Protein 4HCE (pdb70)

CATH classification: 2.40.50.860

InterPro domains:
  IPR011564 Telomeric single stranded DNA binding POT1/Cdc13 [PF02765] (510-659)
  IPR011564 Telomeric single stranded DNA binding POT1/Cdc13 [SM00976] (510-665)
  IPR012340 Nucleic acid-binding, OB-fold [G3DSA:2.40.50.140] (496-694)
  IPR012340 Nucleic acid-binding, OB-fold [SSF50249] (500-686)
  IPR028389 Protection of telomeres protein 1 [PTHR14513] (88-893)
  IPR031749 Cell division control protein 13, N-terminal [PF16853] (16-241)
  IPR040650 Cell division control protein 13, OB2 domain [PF18691] (359-471)
  IPR041028 Cdc13, OB4 dimerization domain [PF18233] (751-871)

Foldseek 3Di:
DALLVVLVDDAFDKDKDKAAQQAKPVLWDDFLVVPPQPWIKTWGAHDDPPDDDDDDDDSHGTHIATAQDSVSVCVVQNRVQPGNVSVCVVRVNPPRQMKMFMWGFHFDDDVVPVDGTDTGIYTPDIDSD/DVLLVVVVDDAFDKDKDKAAFQAKPVLWDAFLVVFPPDWIKTWADNACSPDDVDDDDDSPGTHIATQQHSVSVCVVQNRVQPTNVSVCVVRVNVHRQMKMFMWGWHQCADDPPGVHTDTGIYTPDIDSHD

Radius of gyration: 17.73 Å; Cα contacts (8 Å, |Δi|>4): 546; chains: 2; bounding box: 45×51×38 Å

B-factor: mean 45.69, std 18.12, range [21.61, 125.27]

GO terms:
  GO:0061770 translation elongation factor binding (F, IDA)
  GO:0000781 chromosome, telomeric region (C, IDA)
  GO:0043047 single-stranded telomeric DNA binding (F, IDA)
  GO:0010521 telomerase inhibitor activity (F, IDA)
  GO:0032210 regulation of telomere maintenance via telomerase (P, IDA)
  GO:0032210 regulation of telomere maintenance via telomerase (P, IGI)
  GO:0007004 telomere maintenance via telomerase (P, IGI)
  GO:0043047 single-stranded telomeric DNA binding (F, IMP)
  GO:0016233 telomere capping (P, IMP)
  GO:2001034 positive regulation of double-strand break repair via nonhomologous end joining (P, IMP)
  GO:0071166 ribonucleoprotein complex localization (P, IMP)
  GO:0007004 telomere maintenance via telomerase (P, IMP)
  GO:0000723 telomere maintenance (P, IMP)
  GO:1990879 CST complex (C, IPI)
  GO:0042802 identical protein binding (F, IPI)
  GO:0005515 protein binding (F, IPI)

Secondary structure (DSSP, 8-state):
--HHHHHTPPTT-EEEEEEEEEEEESS---SGGGGSSS-EEEEEEPPPSSS----B-BTTTBEEEEE--HHHHHHHH-GGG-SHHHHHHHHTTTS---EEEEEEEEEE--TTSS---EEEEEEEEEE--/-HHHHHTTPPTT-EEEEEEEEEEEESS---SGGGGTTS-EEEEEESSSSS-TT--B-BTTTBEEEEE-SHHHHHHHH-GGG-SHHHHHHHTTTTS---EEEEEEEEEE--SSS-S--EEEEEEEEEES--

Nearest PDB structures (foldseek):
  4hce-assembly1_A  TM=1.008E+00  e=5.926E-28  Saccharomyces cerevisiae S288C
  3k3b-assembly3_B  TM=1.984E-01  e=2.749E-01  Homo sapiens
  4zca-assembly3_A  TM=1.740E-01  e=2.286E-01  Homo sapiens
  6trl-assembly1_A  TM=1.806E-01  e=3.737E-01  Homo sapiens
  4zca-assembly3_B  TM=1.770E-01  e=8.309E-01  Homo sapiens

Sequence (259 aa):
ISYEQLSLASVGSVERLEGKIVGMNPPQFASINEFKYCTLKLYFTQLLPNVPDKVLVPGVNCIEIVIPTRERICELFGVLNCQSDKISDILLLEKPDRISVEVERILWDNDKTASPGMAVWSLKNISTDISYEQLSLASVGSVERLEGKIVGMNPPQFASINEFKYCTLKLYFTQLLPNVPDKVLVPGVNCIEIVIPTRERICELFGVLNCQSDKISDILLLEKPDRISVEVERILWDNDKTASPGMAVWSLKNISTDT

Structure (mmCIF, N/CA/C/O backbone):
data_4HCE
#
_entry.id   4HCE
#
_cell.length_a   40.884
_cell.length_b   78.770
_cell.length_c   100.694
_cell.angle_alpha   90.00
_cell.angle_beta   90.00
_cell.angle_gamma   90.00
#
_symmetry.space_group_name_H-M   'P 21 21 21'
#
loop_
_entity.id
_entity.type
_entity.pdbx_description
1 polymer 'Cell division control protein 13'
2 water water
#
loop_
_atom_site.group_PDB
_atom_site.id
_atom_site.type_symbol
_atom_site.label_atom_id
_atom_site.label_alt_id
_atom_site.label_comp_id
_atom_site.label_asym_id
_atom_site.label_entity_id
_atom_site.label_seq_id
_atom_site.pdbx_PDB_ins_code
_atom_site.Cartn_x
_atom_site.Cartn_y
_atom_site.Cartn_z
_atom_site.occupancy
_atom_site.B_iso_or_equiv
_atom_site.auth_seq_id
_atom_site.auth_comp_id
_atom_site.auth_asym_id
_atom_site.auth_atom_id
_atom_site.pdbx_PDB_model_num
ATOM 1 N N . ILE A 1 3 ? -13.419 -8.395 -5.412 1.00 66.51 346 ILE A N 1
ATOM 2 C CA . ILE A 1 3 ? -14.268 -7.481 -4.591 1.00 65.03 346 ILE A CA 1
ATOM 3 C C . ILE A 1 3 ? -13.473 -6.279 -4.042 1.00 62.39 346 ILE A C 1
ATOM 4 O O . ILE A 1 3 ? -12.714 -6.398 -3.074 1.00 64.83 346 ILE A O 1
ATOM 9 N N . SER A 1 4 ? -13.655 -5.124 -4.674 1.00 58.28 347 SER A N 1
ATOM 10 C CA . SER A 1 4 ? -13.057 -3.874 -4.206 1.00 55.68 347 SER A CA 1
ATOM 11 C C . SER A 1 4 ? -13.859 -3.282 -3.040 1.00 50.85 347 SER A C 1
ATOM 12 O O . SER A 1 4 ? -15.006 -3.680 -2.789 1.00 50.47 347 SER A O 1
ATOM 15 N N . TYR A 1 5 ? -13.256 -2.331 -2.338 1.00 47.19 348 TYR A N 1
ATOM 16 C CA . TYR A 1 5 ? -13.930 -1.646 -1.241 1.00 47.61 348 TYR A CA 1
ATOM 17 C C . TYR A 1 5 ? -15.102 -0.828 -1.748 1.00 47.76 348 TYR A C 1
ATOM 18 O O . TYR A 1 5 ? -16.135 -0.752 -1.094 1.00 49.57 348 TYR A O 1
ATOM 27 N N . GLU A 1 6 ? -14.947 -0.245 -2.928 1.00 50.22 349 GLU A N 1
ATOM 28 C CA . GLU A 1 6 ? -16.008 0.531 -3.549 1.00 54.30 349 GLU A CA 1
ATOM 29 C C . GLU A 1 6 ? -17.245 -0.323 -3.780 1.00 54.53 349 GLU A C 1
ATOM 30 O O . GLU A 1 6 ? -18.361 0.112 -3.489 1.00 55.66 349 GLU A O 1
ATOM 36 N N . GLN A 1 7 ? -17.048 -1.536 -4.292 1.00 53.42 350 GLN A N 1
ATOM 37 C CA . GLN A 1 7 ? -18.172 -2.453 -4.530 1.00 56.03 350 GLN A CA 1
ATOM 38 C C . GLN A 1 7 ? -18.811 -2.907 -3.228 1.00 53.18 350 GLN A C 1
ATOM 39 O O . GLN A 1 7 ? -20.018 -3.158 -3.188 1.00 51.33 350 GLN A O 1
ATOM 45 N N . LEU A 1 8 ? -17.995 -3.010 -2.177 1.00 50.13 351 LEU A N 1
ATOM 46 C CA . LEU A 1 8 ? -18.486 -3.348 -0.839 1.00 48.63 351 LEU A CA 1
ATOM 47 C C . LEU A 1 8 ? -19.325 -2.222 -0.230 1.00 48.13 351 LEU A C 1
ATOM 48 O O . LEU A 1 8 ? -20.281 -2.480 0.505 1.00 49.52 351 LEU A O 1
ATOM 53 N N . SER A 1 9 ? -18.984 -0.978 -0.551 1.00 46.49 352 SER A N 1
ATOM 54 C CA . SER A 1 9 ? -19.736 0.167 -0.032 1.00 46.55 352 SER A CA 1
ATOM 55 C C . SER A 1 9 ? -21.100 0.321 -0.706 1.00 46.93 352 SER A C 1
ATOM 56 O O . SER A 1 9 ? -21.984 1.013 -0.190 1.00 46.66 352 SER A O 1
ATOM 59 N N . LEU A 1 10 ? -21.267 -0.325 -1.858 1.00 46.32 353 LEU A N 1
ATOM 60 C CA 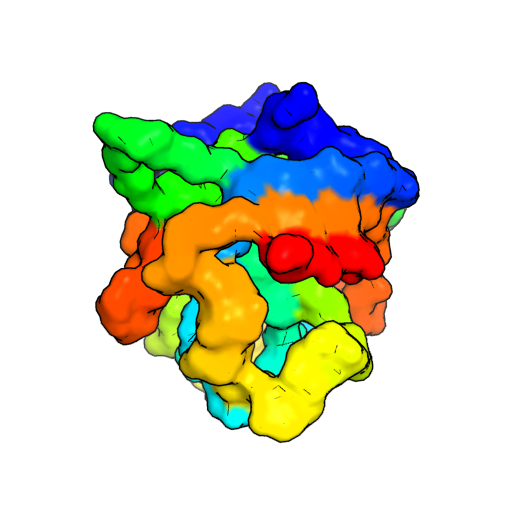. LEU A 1 10 ? -22.510 -0.223 -2.618 1.00 46.37 353 LEU A CA 1
ATOM 61 C C . LEU A 1 10 ? -23.428 -1.432 -2.458 1.00 47.01 353 LEU A C 1
ATOM 62 O O . LEU A 1 10 ? -24.544 -1.442 -2.990 1.00 49.36 353 LEU A O 1
ATOM 67 N N . ALA A 1 11 ? -22.962 -2.442 -1.728 1.00 45.74 354 ALA A N 1
ATOM 68 C CA . ALA A 1 11 ? -23.679 -3.709 -1.611 1.00 45.92 354 ALA A CA 1
ATOM 69 C C . ALA A 1 11 ? -25.109 -3.523 -1.100 1.00 46.67 354 ALA A C 1
ATOM 70 O O . ALA A 1 11 ? -25.353 -2.757 -0.169 1.00 46.13 354 ALA A O 1
ATOM 72 N N . SER A 1 12 ? -26.050 -4.225 -1.722 1.00 49.18 355 SER A N 1
ATOM 73 C CA . SER A 1 12 ? -27.437 -4.194 -1.277 1.00 50.81 355 SER A CA 1
ATOM 74 C C . SER A 1 12 ? -27.593 -4.879 0.074 1.00 48.08 355 SER A C 1
ATOM 75 O O . SER A 1 12 ? -26.893 -5.848 0.380 1.00 48.18 355 SER A O 1
ATOM 78 N N . VAL A 1 13 ? -28.498 -4.347 0.885 1.00 47.61 356 VAL A N 1
ATOM 79 C CA . VAL A 1 13 ? -28.850 -4.949 2.156 1.00 47.15 356 VAL A CA 1
ATOM 80 C C . VAL A 1 13 ? -29.240 -6.418 1.942 1.00 50.40 356 VAL A C 1
ATOM 81 O O . VAL A 1 13 ? -30.027 -6.749 1.048 1.00 52.85 356 VAL A O 1
ATOM 85 N N . GLY A 1 14 ? -28.678 -7.302 2.758 1.00 50.53 357 GLY A N 1
ATOM 86 C CA . GLY A 1 14 ? -28.976 -8.715 2.634 1.00 48.83 357 GLY A CA 1
ATOM 87 C C . GLY A 1 14 ? -27.800 -9.453 2.044 1.00 49.89 357 GLY A C 1
ATOM 88 O O . GLY A 1 14 ? -27.709 -10.664 2.218 1.00 50.14 357 GLY A O 1
ATOM 89 N N . SER A 1 15 ? -26.898 -8.727 1.362 1.00 49.44 358 SER A N 1
ATOM 90 C CA . SER A 1 15 ? -25.653 -9.316 0.841 1.00 48.89 358 SER A CA 1
ATOM 91 C C . SER A 1 15 ? -24.856 -9.934 1.966 1.00 47.73 358 SER A C 1
ATOM 92 O O . SER A 1 15 ? -24.838 -9.412 3.082 1.00 47.11 358 SER A O 1
ATOM 95 N N . VAL A 1 16 ? -24.217 -11.059 1.660 1.00 48.51 359 VAL A N 1
ATOM 96 C CA . VAL A 1 16 ? -23.315 -11.752 2.581 1.00 47.77 359 VAL A CA 1
ATOM 97 C C . VAL A 1 16 ? -21.984 -11.954 1.864 1.00 48.21 359 VAL A C 1
ATOM 98 O O . VAL A 1 16 ? -21.961 -12.264 0.673 1.00 48.75 359 VAL A O 1
ATOM 102 N N . GLU A 1 17 ? -20.878 -11.759 2.580 1.00 49.71 360 GLU A N 1
ATOM 103 C CA . GLU A 1 17 ? -19.548 -11.943 1.992 1.00 50.14 360 GLU A CA 1
ATOM 104 C C . GLU A 1 17 ? -18.602 -12.661 2.948 1.00 49.82 360 GLU A C 1
ATOM 105 O O . GLU A 1 17 ? -18.563 -12.378 4.155 1.00 49.23 360 GLU A O 1
ATOM 111 N N . ARG A 1 18 ? -17.837 -13.587 2.392 1.00 50.52 361 ARG A N 1
ATOM 112 C CA . ARG A 1 18 ? -16.800 -14.280 3.132 1.00 54.48 361 ARG A CA 1
ATOM 113 C C . ARG A 1 18 ? -15.473 -13.664 2.724 1.00 52.93 361 ARG A C 1
ATOM 114 O O . ARG A 1 18 ? -15.130 -13.643 1.550 1.00 52.77 361 ARG A O 1
ATOM 122 N N . LEU A 1 19 ? -14.745 -13.137 3.700 1.00 49.84 362 LEU A N 1
ATOM 123 C CA . LEU A 1 19 ? -13.537 -12.378 3.422 1.00 48.44 362 LEU A CA 1
ATOM 124 C C . LEU A 1 19 ? -12.433 -12.852 4.338 1.00 47.69 362 LEU A C 1
ATOM 125 O O . LEU A 1 19 ? -12.711 -13.291 5.455 1.00 48.18 362 LEU A O 1
ATOM 130 N N . GLU A 1 20 ? -11.191 -12.775 3.864 1.00 49.37 363 GLU A N 1
ATOM 131 C CA . GLU A 1 20 ? -10.015 -13.144 4.667 1.00 52.41 363 GLU A CA 1
ATOM 132 C C . GLU A 1 20 ? -8.996 -12.020 4.714 1.00 49.48 363 GLU A C 1
ATOM 133 O O . GLU A 1 20 ? -8.790 -11.331 3.722 1.00 51.49 363 GLU A O 1
ATOM 139 N N . GLY A 1 21 ? -8.364 -11.850 5.871 1.00 48.15 364 GLY A N 1
ATOM 140 C CA . GLY A 1 21 ? -7.439 -10.751 6.110 1.00 46.02 364 GLY A CA 1
ATOM 141 C C . GLY A 1 21 ? -7.197 -10.566 7.594 1.00 46.64 364 GLY A C 1
ATOM 142 O O . GLY A 1 21 ? -6.978 -11.536 8.312 1.00 53.16 364 GLY A O 1
ATOM 143 N N . LYS A 1 22 ? -7.237 -9.322 8.063 1.00 43.70 365 LYS A N 1
ATOM 144 C CA . LYS A 1 22 ? -6.963 -9.012 9.470 1.00 41.24 365 LYS A CA 1
ATOM 145 C C . LYS A 1 22 ? -7.955 -8.006 10.011 1.00 38.48 365 LYS A C 1
ATOM 146 O O . LYS A 1 22 ? -8.250 -7.015 9.344 1.00 36.65 365 LYS A O 1
ATOM 152 N N . ILE A 1 23 ? -8.451 -8.251 11.222 1.00 37.14 366 ILE A N 1
ATOM 153 C CA . ILE A 1 23 ? -8.967 -7.158 12.048 1.00 38.17 366 ILE A CA 1
ATOM 154 C C . ILE A 1 23 ? -7.744 -6.352 12.486 1.00 39.13 366 ILE A C 1
ATOM 155 O O . ILE A 1 23 ? -6.837 -6.886 13.149 1.00 40.23 366 ILE A O 1
ATOM 160 N N . VAL A 1 24 ? -7.715 -5.080 12.096 1.00 39.25 367 VAL A N 1
ATOM 161 C CA . VAL A 1 24 ? -6.560 -4.212 12.347 1.00 41.88 367 VAL A CA 1
ATOM 162 C C . VAL A 1 24 ? -6.816 -3.176 13.440 1.00 43.21 367 VAL A C 1
ATOM 163 O O . VAL A 1 24 ? -5.885 -2.535 13.911 1.00 44.24 367 VAL A O 1
ATOM 167 N N . GLY A 1 25 ? -8.076 -3.024 13.845 1.00 42.09 368 GLY A N 1
ATOM 168 C CA . GLY A 1 25 ? -8.425 -2.132 14.943 1.00 39.99 368 GLY A CA 1
ATOM 169 C C . GLY A 1 25 ? -9.858 -2.297 15.415 1.00 40.30 368 GLY A C 1
ATOM 170 O O . GLY A 1 25 ? -10.647 -3.046 14.822 1.00 38.42 368 GLY A O 1
ATOM 171 N N . MET A 1 26 ? -10.186 -1.593 16.494 1.00 38.67 369 MET A N 1
ATOM 172 C CA . MET A 1 26 ? -11.529 -1.566 17.029 1.00 37.23 369 MET A CA 1
ATOM 173 C C . MET A 1 26 ? -11.896 -0.169 17.503 1.00 37.30 369 MET A C 1
ATOM 174 O O . MET A 1 26 ? -11.038 0.592 17.939 1.00 35.83 369 MET A O 1
ATOM 179 N N . ASN A 1 27 ? -13.187 0.137 17.423 1.00 36.80 370 ASN A N 1
ATOM 180 C CA . ASN A 1 27 ? -13.738 1.375 17.925 1.00 37.97 370 ASN A CA 1
ATOM 181 C C . ASN A 1 27 ? -14.982 1.142 18.816 1.00 37.88 370 ASN A C 1
ATOM 182 O O . ASN A 1 27 ? -15.919 0.456 18.401 1.00 34.53 370 ASN A O 1
ATOM 187 N N . PRO A 1 28 ? -14.987 1.685 20.050 1.00 39.09 371 PRO A N 1
ATOM 188 C CA . PRO A 1 28 ? -13.897 2.433 20.708 1.00 40.87 371 PRO A CA 1
ATOM 189 C C . PRO A 1 28 ? -12.671 1.541 20.929 1.00 42.33 371 PRO A C 1
ATOM 190 O O . PRO A 1 28 ? -12.816 0.311 21.066 1.00 43.74 371 PRO A O 1
ATOM 194 N N . PRO A 1 29 ? -11.474 2.149 20.959 1.00 42.88 372 PRO A N 1
ATOM 195 C CA . PRO A 1 29 ? -10.256 1.367 21.037 1.00 42.50 372 PRO A CA 1
ATOM 196 C C . PRO A 1 29 ? -9.919 1.014 22.478 1.00 44.83 372 PRO A C 1
ATOM 197 O O . PRO A 1 29 ? -9.064 0.137 22.724 1.00 41.01 372 PRO A O 1
ATOM 201 N N . GLN A 1 30 ? -10.582 1.697 23.414 1.00 44.91 373 GLN A N 1
ATOM 202 C CA . GLN A 1 30 ? -10.460 1.370 24.825 1.00 46.08 373 GLN A CA 1
ATOM 203 C C . GLN A 1 30 ? -11.841 1.291 25.470 1.00 43.17 373 GLN A C 1
ATOM 204 O O . GLN A 1 30 ? -12.714 2.113 25.174 1.00 44.19 373 GLN A O 1
ATOM 210 N N . PHE A 1 31 ? -12.047 0.268 26.308 1.00 41.68 374 PHE A N 1
ATOM 211 C CA . PHE A 1 31 ? -13.294 0.075 27.072 1.00 40.44 374 PHE A CA 1
ATOM 212 C C . PHE A 1 31 ? -13.150 -0.970 28.177 1.00 42.05 374 PHE A C 1
ATOM 213 O O . PHE A 1 31 ? -12.343 -1.902 28.065 1.00 40.83 374 PHE A O 1
ATOM 221 N N . ALA A 1 32 ? -13.992 -0.833 29.206 1.00 42.95 375 ALA A N 1
ATOM 222 C CA . ALA A 1 32 ? -13.845 -1.528 30.486 1.00 44.29 375 ALA A CA 1
ATOM 223 C C . ALA A 1 32 ? -14.828 -2.685 30.726 1.00 43.03 375 ALA A C 1
ATOM 224 O O . ALA A 1 32 ? -14.497 -3.652 31.415 1.00 43.77 375 ALA A O 1
ATOM 226 N N . SER A 1 33 ? -16.039 -2.569 30.189 1.00 41.32 376 SER A N 1
ATOM 227 C CA . SER A 1 33 ? -17.083 -3.554 30.433 1.00 41.50 376 SER A CA 1
ATOM 228 C C . SER A 1 33 ? -18.112 -3.484 29.336 1.00 42.07 376 SER A C 1
ATOM 229 O O . SER A 1 33 ? -18.139 -2.516 28.564 1.00 43.61 376 SER A O 1
ATOM 232 N N . ILE A 1 34 ? -18.964 -4.509 29.290 1.00 40.80 377 ILE A N 1
ATOM 233 C CA . ILE A 1 34 ? -20.151 -4.535 28.433 1.00 40.88 377 ILE A CA 1
ATOM 234 C C . ILE A 1 34 ? -21.049 -3.270 28.506 1.00 42.32 377 ILE A C 1
ATOM 235 O O . ILE A 1 34 ? -21.625 -2.854 27.496 1.00 41.15 377 ILE A O 1
ATOM 240 N N . ASN A 1 35 ? -21.168 -2.662 29.685 1.00 45.41 378 ASN A N 1
ATOM 241 C CA . ASN A 1 35 ? -22.096 -1.529 29.872 1.00 47.10 378 ASN A CA 1
ATOM 242 C C . ASN A 1 35 ? -21.786 -0.314 29.000 1.00 46.86 378 ASN A C 1
ATOM 243 O O . ASN A 1 35 ? -22.652 0.535 28.791 1.00 49.13 378 ASN A O 1
ATOM 248 N N . GLU A 1 36 ? -20.560 -0.235 28.494 1.00 46.21 379 GLU A N 1
ATOM 249 C CA . GLU A 1 36 ? -20.173 0.863 27.608 1.00 48.04 379 GLU A CA 1
ATOM 250 C C . GLU A 1 36 ? -20.819 0.772 26.241 1.00 44.59 379 GLU A C 1
ATOM 251 O O . GLU A 1 36 ? -20.662 1.669 25.409 1.00 42.35 379 GLU A O 1
ATOM 257 N N . PHE A 1 37 ? -21.567 -0.304 26.026 1.00 40.70 380 PHE A N 1
ATOM 258 C CA . PHE A 1 37 ? -22.209 -0.530 24.749 1.00 40.56 380 PHE A CA 1
ATOM 259 C C . PHE A 1 37 ? -23.738 -0.438 24.802 1.00 42.16 380 PHE A C 1
ATOM 260 O O . PHE A 1 37 ? -24.434 -0.986 23.938 1.00 40.72 380 PHE A O 1
ATOM 268 N N . LYS A 1 38 ? -24.253 0.263 25.810 1.00 45.75 381 LYS A N 1
ATOM 269 C CA . LYS A 1 38 ? -25.692 0.566 25.871 1.00 51.76 381 LYS A CA 1
ATOM 270 C C . LYS A 1 38 ? -26.155 1.459 24.693 1.00 52.31 381 LYS A C 1
ATOM 271 O O . LYS A 1 38 ? -27.108 1.116 23.983 1.00 51.84 381 LYS A O 1
ATOM 277 N N . TYR A 1 39 ? -25.470 2.585 24.489 1.00 51.06 382 TYR A N 1
ATOM 278 C CA . TYR A 1 39 ? -25.737 3.470 23.343 1.00 52.82 382 TYR A CA 1
ATOM 279 C C . TYR A 1 39 ? -24.662 3.367 22.269 1.00 49.08 382 TYR A C 1
ATOM 280 O O . TYR A 1 39 ? -24.960 3.400 21.071 1.00 48.13 382 TYR A O 1
ATOM 289 N N . CYS A 1 40 ? -23.415 3.271 22.720 1.00 45.97 383 CYS A N 1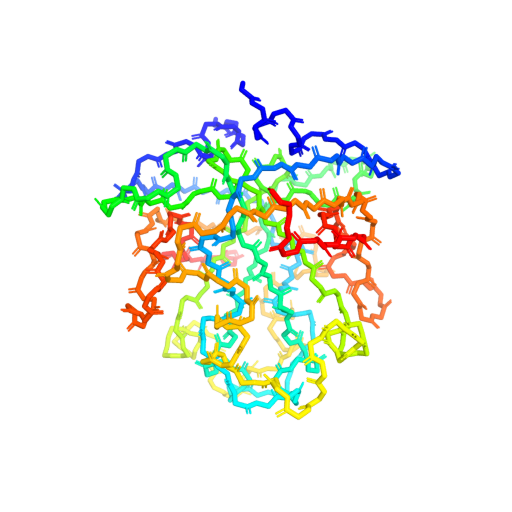
ATOM 290 C CA . CYS A 1 40 ? -22.269 3.109 21.853 1.00 43.00 383 CYS A CA 1
ATOM 291 C C . CYS A 1 40 ? -22.207 1.714 21.242 1.00 40.16 383 CYS A C 1
ATOM 292 O O . CYS A 1 40 ? -22.628 0.744 21.855 1.00 37.91 383 CYS A O 1
ATOM 295 N N . THR A 1 41 ? -21.642 1.635 20.044 1.00 36.98 384 THR A N 1
ATOM 296 C CA . THR A 1 41 ? -21.585 0.402 19.285 1.00 37.37 384 THR A CA 1
ATOM 297 C C . THR A 1 41 ? -20.150 -0.030 19.058 1.00 36.93 384 THR A C 1
ATOM 298 O O . THR A 1 41 ? -19.293 0.783 18.711 1.00 38.38 384 THR A O 1
ATOM 302 N N . LEU A 1 42 ? -19.894 -1.322 19.232 1.00 35.14 385 LEU A N 1
ATOM 303 C CA . LEU A 1 42 ? -18.561 -1.839 18.985 1.00 32.99 385 LEU A CA 1
ATOM 304 C C . LEU A 1 42 ? -18.378 -2.048 17.480 1.00 32.90 385 LEU A C 1
ATOM 305 O O . LEU A 1 42 ? -19.239 -2.638 16.815 1.00 33.47 385 LEU A O 1
ATOM 310 N N . LYS A 1 43 ? -17.276 -1.521 16.951 1.00 32.93 386 LYS A N 1
ATOM 311 C CA . LYS A 1 43 ? -16.935 -1.614 15.534 1.00 33.14 386 LYS A CA 1
ATOM 312 C C . LYS A 1 43 ? -15.548 -2.206 15.395 1.00 32.27 386 LYS A C 1
ATOM 313 O O . LYS A 1 43 ? -14.645 -1.885 16.174 1.00 31.42 386 LYS A O 1
ATOM 319 N N . LEU A 1 44 ? -15.385 -3.072 14.402 1.00 31.74 387 LEU A N 1
ATOM 320 C CA . LEU A 1 44 ? -14.080 -3.658 14.082 1.00 31.91 387 LEU A CA 1
ATOM 321 C C . LEU A 1 44 ? -13.699 -3.220 12.669 1.00 33.13 387 LEU A C 1
ATOM 322 O O . LEU A 1 44 ? -14.582 -2.920 11.850 1.00 32.77 387 LEU A O 1
ATOM 327 N N . TYR A 1 45 ? -12.399 -3.161 12.383 1.00 33.65 388 TYR A N 1
ATOM 328 C CA . TYR A 1 45 ? -11.927 -2.690 11.085 1.00 32.89 388 TYR A CA 1
ATOM 329 C C . TYR A 1 45 ? -11.177 -3.794 10.384 1.00 33.98 388 TYR A C 1
ATOM 330 O O . TYR A 1 45 ? -10.176 -4.302 10.888 1.00 32.18 388 TYR A O 1
ATOM 339 N N . PHE A 1 46 ? -11.691 -4.177 9.221 1.00 34.84 389 PHE A N 1
ATOM 340 C CA . PHE A 1 46 ? -11.159 -5.311 8.495 1.00 36.65 389 PHE A CA 1
ATOM 341 C C . PHE A 1 46 ? -10.443 -4.837 7.234 1.00 40.09 389 PHE A C 1
ATOM 342 O O . PHE A 1 46 ? -10.858 -3.874 6.589 1.00 38.13 389 PHE A O 1
ATOM 350 N N . THR A 1 47 ? -9.366 -5.533 6.895 1.00 43.49 390 THR A N 1
ATOM 351 C CA . THR A 1 47 ? -8.597 -5.233 5.701 1.00 49.48 390 THR A CA 1
ATOM 352 C C . THR A 1 47 ? -7.757 -6.430 5.284 1.00 52.27 390 THR A C 1
ATOM 353 O O . THR A 1 47 ? -7.618 -7.391 6.036 1.00 51.74 390 THR A O 1
ATOM 357 N N . GLN A 1 48 ? -7.195 -6.372 4.083 1.00 59.31 391 GLN A N 1
ATOM 358 C CA . GLN A 1 48 ? -6.124 -7.300 3.728 1.00 66.32 391 GLN A CA 1
ATOM 359 C C . GLN A 1 48 ? -4.780 -6.619 3.938 1.00 70.02 391 GLN A C 1
ATOM 360 O O . GLN A 1 48 ? -4.575 -5.474 3.517 1.00 70.86 391 GLN A O 1
ATOM 366 N N . LEU A 1 49 ? -3.876 -7.311 4.625 1.00 74.55 392 LEU A N 1
ATOM 367 C CA . LEU A 1 49 ? -2.648 -6.669 5.091 1.00 79.78 392 LEU A CA 1
ATOM 368 C C . LEU A 1 49 ? -1.508 -6.722 4.084 1.00 85.20 392 LEU A C 1
ATOM 369 O O . LEU A 1 49 ? -1.427 -7.620 3.240 1.00 90.54 392 LEU A O 1
ATOM 374 N N . LEU A 1 50 ? -0.641 -5.725 4.204 1.00 88.19 393 LEU A N 1
ATOM 375 C CA . LEU A 1 50 ? 0.456 -5.453 3.288 1.00 91.31 393 LEU A CA 1
ATOM 376 C C . LEU A 1 50 ? 1.627 -6.398 3.535 1.00 93.32 393 LEU A C 1
ATOM 377 O O . LEU A 1 50 ? 2.101 -6.504 4.672 1.00 96.77 393 LEU A O 1
ATOM 382 N N . PRO A 1 51 ? 2.092 -7.099 2.475 1.00 93.96 394 PRO A N 1
ATOM 383 C CA . PRO A 1 51 ? 3.194 -8.062 2.619 1.00 92.26 394 PRO A CA 1
ATOM 384 C C . PRO A 1 51 ? 4.457 -7.443 3.228 1.00 92.27 394 PRO A C 1
ATOM 385 O O . PRO A 1 51 ? 4.919 -7.904 4.274 1.00 92.33 394 PRO A O 1
ATOM 389 N N . ASN A 1 52 ? 4.987 -6.397 2.593 1.00 88.60 395 ASN A N 1
ATOM 390 C CA . ASN A 1 52 ? 6.232 -5.777 3.037 1.00 89.39 395 ASN A CA 1
ATOM 391 C C . ASN A 1 52 ? 6.219 -4.259 2.904 1.00 89.19 395 ASN A C 1
ATOM 392 O O . ASN A 1 52 ? 7.155 -3.673 2.366 1.00 91.39 395 ASN A O 1
ATOM 397 N N . VAL A 1 53 ? 5.164 -3.625 3.409 1.00 88.29 396 VAL A N 1
ATOM 398 C CA . VAL A 1 53 ? 4.951 -2.195 3.190 1.00 88.37 396 VAL A CA 1
ATOM 399 C C . VAL A 1 53 ? 4.141 -1.605 4.360 1.00 84.79 396 VAL A C 1
ATOM 400 O O . VAL A 1 53 ? 3.548 -2.361 5.118 1.00 86.92 396 VAL A O 1
ATOM 404 N N . PRO A 1 54 ? 4.169 -0.268 4.558 1.00 86.21 397 PRO A N 1
ATOM 405 C CA . PRO A 1 54 ? 3.171 0.327 5.460 1.00 85.85 397 PRO A CA 1
ATOM 406 C C . PRO A 1 54 ? 1.799 0.337 4.765 1.00 85.27 397 PRO A C 1
ATOM 407 O O . PRO A 1 54 ? 1.752 0.539 3.555 1.00 87.31 397 PRO A O 1
ATOM 411 N N . ASP A 1 55 ? 0.681 0.161 5.477 1.00 88.42 398 ASP A N 1
ATOM 412 C CA . ASP A 1 55 ? 0.525 0.237 6.936 1.00 90.48 398 ASP A CA 1
ATOM 413 C C . ASP A 1 55 ? 0.193 1.640 7.446 1.00 87.36 398 ASP A C 1
ATOM 414 O O . ASP A 1 55 ? 1.042 2.531 7.463 1.00 87.75 398 ASP A O 1
ATOM 419 N N . LYS A 1 56 ? -1.082 1.828 7.784 1.00 85.29 399 LYS A N 1
ATOM 420 C CA . LYS A 1 56 ? -1.557 2.853 8.724 1.00 81.26 399 LYS A CA 1
ATOM 421 C C . LYS A 1 56 ? -2.935 3.497 8.600 1.00 73.12 399 LYS A C 1
ATOM 422 O O . LYS A 1 56 ? -3.893 2.990 9.186 1.00 77.08 399 LYS A O 1
ATOM 428 N N . VAL A 1 57 ? -3.034 4.613 7.878 1.00 64.84 400 VAL A N 1
ATOM 429 C CA . VAL A 1 57 ? -4.223 5.452 8.042 1.00 56.78 400 VAL A CA 1
ATOM 430 C C . VAL A 1 57 ? -5.385 4.719 7.383 1.00 50.64 400 VAL A C 1
ATOM 431 O O . VAL A 1 57 ? -5.476 4.611 6.163 1.00 48.33 400 VAL A O 1
ATOM 435 N N . LEU A 1 58 ? -6.219 4.149 8.242 1.00 45.30 401 LEU A N 1
ATOM 436 C CA . LEU A 1 58 ? -7.465 3.540 7.822 1.00 42.57 401 LEU A CA 1
ATOM 437 C C . LEU A 1 58 ? -8.387 4.643 7.364 1.00 38.44 401 LEU A C 1
ATOM 438 O O . LEU A 1 58 ? -8.453 5.692 7.989 1.00 36.84 401 LEU A O 1
ATOM 443 N N . VAL A 1 59 ? -9.053 4.418 6.242 1.00 37.48 402 VAL A N 1
ATOM 444 C CA . VAL A 1 59 ? -10.229 5.189 5.888 1.00 39.33 402 VAL A CA 1
ATOM 445 C C . VAL A 1 59 ? -11.334 4.173 5.582 1.00 39.52 402 VAL A C 1
ATOM 446 O O . VAL A 1 59 ? -11.320 3.504 4.537 1.00 39.97 402 VAL A O 1
ATOM 450 N N . PRO A 1 60 ? -12.238 3.981 6.560 1.00 38.70 403 PRO A N 1
ATOM 451 C CA . PRO A 1 60 ? -13.318 2.993 6.482 1.00 39.80 403 PRO A CA 1
ATOM 452 C C . PRO A 1 60 ? -14.098 3.168 5.199 1.00 40.43 403 PRO A C 1
ATOM 453 O O . PRO A 1 60 ? -14.414 4.298 4.816 1.00 40.00 403 PRO A O 1
ATOM 457 N N . GLY A 1 61 ? -14.390 2.067 4.524 1.00 39.84 404 GLY A N 1
ATOM 458 C CA . GLY A 1 61 ? -15.150 2.156 3.280 1.00 39.17 404 GLY A CA 1
ATOM 459 C C . GLY A 1 61 ? -14.316 2.310 2.022 1.00 38.76 404 GLY A C 1
ATOM 460 O O . GLY A 1 61 ? -14.785 1.999 0.928 1.00 42.98 404 GLY A O 1
ATOM 461 N N . VAL A 1 62 ? -13.088 2.801 2.154 1.00 38.38 405 VAL A N 1
ATOM 462 C CA . VAL A 1 62 ? -12.208 2.941 0.991 1.00 38.64 405 VAL A CA 1
ATOM 463 C C . VAL A 1 62 ? -10.968 2.059 1.146 1.00 40.10 405 VAL A C 1
ATOM 464 O O . VAL A 1 62 ? -10.515 1.449 0.192 1.00 41.82 405 VAL A O 1
ATOM 468 N N . ASN A 1 63 ? -10.485 1.961 2.378 1.00 42.57 406 ASN A N 1
ATOM 469 C CA . ASN A 1 63 ? -9.235 1.292 2.759 1.00 43.90 406 ASN A CA 1
ATOM 470 C C . ASN A 1 63 ? -9.467 -0.020 3.515 1.00 44.34 406 ASN A C 1
ATOM 471 O O . ASN A 1 63 ? -8.544 -0.841 3.737 1.00 41.10 406 ASN A O 1
ATOM 476 N N . CYS A 1 64 ? -10.697 -0.171 3.979 1.00 38.90 407 CYS A N 1
ATOM 477 C CA . CYS A 1 64 ? -11.029 -1.230 4.889 1.00 38.66 407 CYS A CA 1
ATOM 478 C C . CYS A 1 64 ? -12.534 -1.207 5.002 1.00 37.40 407 CYS A C 1
ATOM 479 O O . CYS A 1 64 ? -13.176 -0.299 4.461 1.00 36.80 407 CYS A O 1
ATOM 482 N N . ILE A 1 65 ? -13.104 -2.205 5.675 1.00 36.11 408 ILE A N 1
ATOM 483 C CA . ILE A 1 65 ? -14.492 -2.093 6.081 1.00 35.06 408 ILE A CA 1
ATOM 484 C C . ILE A 1 65 ? -14.608 -1.987 7.576 1.00 34.45 408 ILE A C 1
ATOM 485 O O . ILE A 1 65 ? -13.822 -2.584 8.337 1.00 36.25 408 ILE A O 1
ATOM 490 N N . GLU A 1 66 ? -15.588 -1.201 7.982 1.00 31.83 409 GLU A N 1
ATOM 491 C CA . GLU A 1 66 ? -16.035 -1.176 9.346 1.00 32.67 409 GLU A CA 1
ATOM 492 C C . GLU A 1 66 ? -17.087 -2.271 9.535 1.00 32.08 409 GLU A C 1
ATOM 493 O O . GLU A 1 66 ? -18.061 -2.378 8.765 1.00 31.07 409 GLU A O 1
ATOM 499 N N . ILE A 1 67 ? -16.875 -3.099 10.551 1.00 30.89 410 ILE A N 1
ATOM 500 C CA . ILE A 1 67 ? -17.824 -4.165 10.901 1.00 30.56 410 ILE A CA 1
ATOM 501 C C . ILE A 1 67 ? -18.425 -3.810 12.274 1.00 30.47 410 ILE A C 1
ATOM 502 O O . ILE A 1 67 ? -17.679 -3.614 13.239 1.00 29.42 410 ILE A O 1
ATOM 507 N N . VAL A 1 68 ? -19.753 -3.658 12.342 1.00 30.10 411 VAL A N 1
ATOM 508 C CA . VAL A 1 68 ? -20.423 -3.370 13.618 1.00 31.61 411 VAL A CA 1
ATOM 509 C C . VAL A 1 68 ? -20.899 -4.662 14.295 1.00 32.14 411 VAL A C 1
ATOM 510 O O . VAL A 1 68 ? -21.291 -5.628 13.619 1.00 33.23 411 VAL A O 1
ATOM 514 N N . ILE A 1 69 ? -20.792 -4.700 15.616 1.00 30.88 412 ILE A N 1
ATOM 515 C CA . ILE A 1 69 ? -21.411 -5.753 16.409 1.00 33.33 412 ILE A CA 1
ATOM 516 C C . ILE A 1 69 ? -22.590 -5.031 17.062 1.00 34.40 412 ILE A C 1
ATOM 517 O O . ILE A 1 69 ? -22.422 -4.395 18.094 1.00 34.50 412 ILE A O 1
ATOM 522 N N . PRO A 1 70 ? -23.779 -5.104 16.434 1.00 34.08 413 PRO A N 1
ATOM 523 C CA . PRO A 1 70 ? -24.888 -4.187 16.702 1.00 36.26 413 PRO A CA 1
ATOM 524 C C . PRO A 1 70 ? -25.489 -4.157 18.137 1.00 39.49 413 PRO A C 1
ATOM 525 O O . PRO A 1 70 ? -26.002 -3.105 18.533 1.00 41.07 413 PRO A O 1
ATOM 529 N N . THR A 1 71 ? -25.412 -5.259 18.900 1.00 37.82 414 THR A N 1
ATOM 530 C CA . THR A 1 71 ? -25.989 -5.309 20.258 1.00 37.80 414 THR A CA 1
ATOM 531 C C . THR A 1 71 ? -25.021 -5.853 21.319 1.00 37.87 414 THR A C 1
ATOM 532 O O . THR A 1 71 ? -24.075 -6.587 20.997 1.00 34.56 414 THR A O 1
ATOM 536 N N . ARG A 1 72 ? -25.272 -5.507 22.586 1.00 37.43 415 ARG A N 1
ATOM 537 C CA . ARG A 1 72 ? -24.519 -6.101 23.707 1.00 37.45 415 ARG A CA 1
ATOM 538 C C . ARG A 1 72 ? -24.653 -7.630 23.755 1.00 36.39 415 ARG A C 1
ATOM 539 O O . ARG A 1 72 ? -23.676 -8.348 24.013 1.00 35.10 415 ARG A O 1
ATOM 547 N N . GLU A 1 73 ? -25.860 -8.114 23.494 1.00 37.19 416 GLU A N 1
ATOM 548 C CA . GLU A 1 73 ? -26.127 -9.547 23.422 1.00 39.86 416 GLU A CA 1
ATOM 549 C C . GLU A 1 73 ? -25.191 -10.255 22.421 1.00 38.05 416 GLU A C 1
ATOM 550 O O . GLU A 1 73 ? -24.585 -11.282 22.739 1.00 40.35 416 GLU A O 1
ATOM 556 N N . ARG A 1 74 ? -25.065 -9.684 21.232 1.00 34.55 417 ARG A N 1
ATOM 557 C CA . ARG A 1 74 ? -24.110 -10.157 20.241 1.00 35.31 417 ARG A CA 1
ATOM 558 C C . ARG A 1 74 ? -22.640 -10.063 20.695 1.00 33.62 417 ARG A C 1
ATOM 559 O O . ARG A 1 74 ? -21.875 -10.993 20.476 1.00 35.62 417 ARG A O 1
ATOM 567 N N . ILE A 1 75 ? -22.239 -8.954 21.317 1.00 32.22 418 ILE A N 1
ATOM 568 C CA . ILE A 1 75 ? -20.867 -8.844 21.836 1.00 31.33 418 ILE A CA 1
ATOM 569 C C . ILE A 1 75 ? -20.534 -10.029 22.774 1.00 31.17 418 ILE A C 1
ATOM 570 O O . ILE A 1 75 ? -19.547 -10.742 22.578 1.00 30.26 418 ILE A O 1
ATOM 575 N N . CYS A 1 76 ? -21.377 -10.248 23.770 1.00 31.14 419 CYS A N 1
ATOM 576 C CA . CYS A 1 76 ? -21.191 -11.358 24.704 1.00 32.83 419 CYS A CA 1
ATOM 577 C C . CYS A 1 76 ? -21.162 -12.726 24.026 1.00 33.23 419 CYS A C 1
ATOM 578 O O . CYS A 1 76 ? -20.299 -13.537 24.333 1.00 31.82 419 CYS A O 1
ATOM 581 N N . GLU A 1 77 ? -22.099 -12.966 23.103 1.00 34.32 420 GLU A N 1
ATOM 582 C CA . GLU A 1 77 ? -22.200 -14.241 22.401 1.00 33.53 420 GLU A CA 1
ATOM 583 C C . GLU A 1 77 ? -20.891 -14.614 21.726 1.00 32.79 420 GLU A C 1
ATOM 584 O O . GLU A 1 77 ? -20.452 -15.764 21.795 1.00 33.24 420 GLU A O 1
ATOM 590 N N . LEU A 1 78 ? -20.258 -13.633 21.089 1.00 31.94 421 LEU A N 1
ATOM 591 C CA . LEU A 1 78 ? -18.990 -13.856 20.411 1.00 30.27 421 LEU A CA 1
ATOM 592 C C . LEU A 1 78 ? -17.796 -13.910 21.372 1.00 30.35 421 LEU A C 1
ATOM 593 O O . LEU A 1 78 ? -16.943 -14.800 21.281 1.00 29.73 421 LEU A O 1
ATOM 598 N N . PHE A 1 79 ? -17.755 -12.956 22.294 1.00 29.73 422 PHE A N 1
ATOM 599 C CA . PHE A 1 79 ? -16.553 -12.625 23.042 1.00 29.63 422 PHE A CA 1
ATOM 600 C C . PHE A 1 79 ? -16.626 -13.010 24.524 1.00 30.23 422 PHE A C 1
ATOM 601 O O . PHE A 1 79 ? -15.594 -13.255 25.143 1.00 28.81 422 PHE A O 1
ATOM 609 N N . GLY A 1 80 ? -17.838 -13.029 25.087 1.00 30.49 423 GLY A N 1
ATOM 610 C CA . GLY A 1 80 ? -18.046 -13.309 26.520 1.00 31.77 423 GLY A CA 1
ATOM 611 C C . GLY A 1 80 ? -18.120 -12.061 27.383 1.00 33.21 423 GLY A C 1
ATOM 612 O O . GLY A 1 80 ? -17.237 -11.218 27.313 1.00 33.27 423 GLY A O 1
ATOM 613 N N . VAL A 1 81 ? -19.168 -11.943 28.199 1.00 33.25 424 VAL A N 1
ATOM 614 C CA . VAL A 1 81 ? -19.332 -10.785 29.094 1.00 34.57 424 VAL A CA 1
ATOM 615 C C . VAL A 1 81 ? -18.092 -10.606 29.991 1.00 36.78 424 VAL A C 1
ATOM 616 O O . VAL A 1 81 ? -17.678 -9.476 30.273 1.00 38.90 424 VAL A O 1
ATOM 620 N N . LEU A 1 82 ? -17.497 -11.723 30.401 1.00 37.24 425 LEU A N 1
ATOM 621 C CA . LEU A 1 82 ? -16.247 -11.731 31.168 1.00 38.82 425 LEU A CA 1
ATOM 622 C C . LEU A 1 82 ? -15.038 -11.190 30.395 1.00 39.05 425 LEU A C 1
ATOM 623 O O . LEU A 1 82 ? -14.012 -10.872 30.994 1.00 40.21 425 LEU A O 1
ATOM 628 N N . ASN A 1 83 ? -15.148 -11.094 29.072 1.00 37.78 426 ASN A N 1
ATOM 629 C CA . ASN A 1 83 ? -13.999 -10.698 28.253 1.00 37.26 426 ASN A CA 1
ATOM 630 C C . ASN A 1 83 ? -14.156 -9.335 27.596 1.00 38.38 426 ASN A C 1
ATOM 631 O O . ASN A 1 83 ? -13.281 -8.904 26.814 1.00 39.23 426 ASN A O 1
ATOM 636 N N . CYS A 1 84 ? -15.249 -8.645 27.932 1.00 38.01 427 CYS A N 1
ATOM 637 C CA . CYS A 1 84 ? -15.586 -7.396 27.251 1.00 40.07 427 CYS A CA 1
ATOM 638 C C . CYS A 1 84 ? -14.796 -6.221 27.841 1.00 40.35 427 CYS A C 1
ATOM 639 O O . CYS A 1 84 ? -15.372 -5.282 28.392 1.00 38.45 427 CYS A O 1
ATOM 642 N N . GLN A 1 85 ? -13.470 -6.348 27.742 1.00 40.32 428 GLN A N 1
ATOM 643 C CA . GLN A 1 85 ? -12.491 -5.305 27.998 1.00 43.03 428 GLN A CA 1
ATOM 644 C C . GLN A 1 85 ? -11.644 -5.198 26.727 1.00 42.74 428 GLN A C 1
ATOM 645 O O . GLN A 1 85 ? -11.343 -6.219 26.090 1.00 40.32 428 GLN A O 1
ATOM 651 N N . SER A 1 86 ? -11.249 -3.978 26.358 1.00 42.41 429 SER A N 1
ATOM 652 C CA . SER A 1 86 ? -10.515 -3.765 25.090 1.00 42.59 429 SER A CA 1
ATOM 653 C C . SER A 1 86 ? -9.220 -4.601 24.946 1.00 42.84 429 SER A C 1
ATOM 654 O O . SER A 1 86 ? -8.940 -5.128 23.863 1.00 43.27 429 SER A O 1
ATOM 657 N N . ASP A 1 87 ? -8.481 -4.765 26.040 1.00 43.62 430 ASP A N 1
ATOM 658 C CA . ASP A 1 87 ? -7.264 -5.598 26.066 1.00 46.72 430 ASP A CA 1
ATOM 659 C C . ASP A 1 87 ? -7.499 -7.088 25.776 1.00 44.37 430 ASP A C 1
ATOM 660 O O . ASP A 1 87 ? -6.716 -7.740 25.072 1.00 44.22 430 ASP A O 1
ATOM 665 N N . LYS A 1 88 ? -8.580 -7.619 26.331 1.00 41.24 431 LYS A N 1
ATOM 666 C CA . LYS A 1 88 ? -8.923 -9.020 26.176 1.00 40.08 431 LYS A CA 1
ATOM 667 C C . LYS A 1 88 ? -9.453 -9.296 24.773 1.00 38.50 431 LYS A C 1
ATOM 668 O O . LYS A 1 88 ? -9.113 -10.313 24.163 1.00 38.14 431 LYS A O 1
ATOM 674 N N . ILE A 1 89 ? -10.270 -8.381 24.252 1.00 36.89 432 ILE A N 1
ATOM 675 C CA . ILE A 1 89 ? -10.832 -8.554 22.918 1.00 36.22 432 ILE A CA 1
ATOM 676 C C . ILE A 1 89 ? -9.757 -8.397 21.837 1.00 36.91 432 ILE A C 1
ATOM 677 O O . ILE A 1 89 ? -9.747 -9.134 20.843 1.00 36.41 432 ILE A O 1
ATOM 682 N N . SER A 1 90 ? -8.839 -7.455 22.054 1.00 38.20 433 SER A N 1
ATOM 683 C CA . SER A 1 90 ? -7.649 -7.351 21.208 1.00 40.72 433 SER A CA 1
ATOM 684 C C . SER A 1 90 ? -6.883 -8.683 21.118 1.00 41.94 433 SER A C 1
ATOM 685 O O . SER A 1 90 ? -6.550 -9.120 20.018 1.00 43.22 433 SER A O 1
ATOM 688 N N . ASP A 1 91 ? -6.625 -9.326 22.264 1.00 42.55 434 ASP A N 1
ATOM 689 C CA . ASP A 1 91 ? -6.033 -10.669 22.289 1.00 44.36 434 ASP A CA 1
ATOM 690 C C . ASP A 1 91 ? -6.872 -11.699 21.514 1.00 43.43 434 ASP A C 1
ATOM 691 O O . ASP A 1 91 ? -6.348 -12.446 20.691 1.00 44.76 434 ASP A O 1
ATOM 696 N N . ILE A 1 92 ? -8.169 -11.755 21.809 1.00 40.46 435 ILE A N 1
ATOM 697 C CA . ILE A 1 92 ? -9.095 -12.659 21.120 1.00 39.14 435 ILE A CA 1
ATOM 698 C C . ILE A 1 92 ? -9.113 -12.407 19.591 1.00 39.34 435 ILE A C 1
ATOM 699 O O . ILE A 1 92 ? -9.140 -13.354 18.803 1.00 38.03 435 ILE A O 1
ATOM 704 N N . LEU A 1 93 ? -9.090 -11.138 19.176 1.00 39.56 436 LEU A N 1
ATOM 705 C CA . LEU A 1 93 ? -9.093 -10.820 17.732 1.00 42.04 436 LEU A CA 1
ATOM 706 C C . LEU A 1 93 ? -7.687 -10.891 17.107 1.00 43.51 436 LEU A C 1
ATOM 707 O O . LEU A 1 93 ? -7.545 -10.731 15.901 1.00 45.63 436 LEU A O 1
ATOM 712 N N . LEU A 1 94 ? -6.664 -11.134 17.925 1.00 45.05 437 LEU A N 1
ATOM 713 C CA . LEU A 1 94 ? -5.291 -11.341 17.441 1.00 49.43 437 LEU A CA 1
ATOM 714 C C . LEU A 1 94 ? -4.686 -10.143 16.688 1.00 49.45 437 LEU A C 1
ATOM 715 O O . LEU A 1 94 ? -3.909 -10.308 15.747 1.00 49.40 437 LEU A O 1
ATOM 720 N N . LEU A 1 95 ? -5.046 -8.941 17.127 1.00 48.58 438 LEU A N 1
ATOM 721 C CA . LEU A 1 95 ? -4.695 -7.706 16.420 1.00 50.67 438 LEU A CA 1
ATOM 722 C C . LEU A 1 95 ? -3.197 -7.355 16.476 1.00 53.23 438 LEU A C 1
ATOM 723 O O . LEU A 1 95 ? -2.730 -6.400 15.860 1.00 53.63 438 LEU A O 1
ATOM 728 N N . GLU A 1 96 ? -2.464 -8.174 17.220 1.00 57.12 439 GLU A N 1
ATOM 729 C CA . GLU A 1 96 ? -1.046 -7.940 17.476 1.00 61.75 439 GLU A CA 1
ATOM 730 C C . GLU A 1 96 ? -0.222 -9.162 17.086 1.00 63.03 439 GLU A C 1
ATOM 731 O O . GLU A 1 96 ? 0.994 -9.172 17.249 1.00 67.31 439 GLU A O 1
ATOM 737 N N . LYS A 1 97 ? -0.902 -10.186 16.578 1.00 63.48 440 LYS A N 1
ATOM 738 C CA . LYS A 1 97 ? -0.271 -11.342 15.958 1.00 64.03 440 LYS A CA 1
ATOM 739 C C . LYS A 1 97 ? -0.393 -11.127 14.452 1.00 63.84 440 LYS A C 1
ATOM 740 O O . LYS A 1 97 ? -1.267 -10.386 14.018 1.00 60.76 440 LYS A O 1
ATOM 746 N N . PRO A 1 98 ? 0.477 -11.765 13.641 1.00 66.83 441 PRO A N 1
ATOM 747 C CA . PRO A 1 98 ? 0.318 -11.574 12.194 1.00 66.12 441 PRO A CA 1
ATOM 748 C C . PRO A 1 98 ? -0.781 -12.464 11.595 1.00 65.39 441 PRO A C 1
ATOM 749 O O . PRO A 1 98 ? -1.163 -12.281 10.445 1.00 65.55 441 PRO A O 1
ATOM 753 N N . ASP A 1 99 ? -1.286 -13.408 12.383 1.00 66.97 442 ASP A N 1
ATOM 754 C CA . ASP A 1 99 ? -2.233 -14.420 11.918 1.00 66.56 442 ASP A CA 1
ATOM 755 C C . ASP A 1 99 ? -3.470 -13.861 11.212 1.00 65.90 442 ASP A C 1
ATOM 756 O O . ASP A 1 99 ? -4.143 -12.961 11.722 1.00 65.23 442 ASP A O 1
ATOM 761 N N . ARG A 1 100 ? -3.746 -14.418 10.035 1.00 65.78 443 ARG A N 1
ATOM 762 C CA . ARG A 1 100 ? -4.885 -14.038 9.219 1.00 63.82 443 ARG A CA 1
ATOM 763 C C . ARG A 1 100 ? -6.191 -14.481 9.850 1.00 61.04 443 ARG A C 1
ATOM 764 O O . ARG A 1 100 ? -6.258 -15.525 10.499 1.00 54.55 443 ARG A O 1
ATOM 772 N N . ILE A 1 101 ? -7.226 -13.670 9.640 1.00 59.62 444 ILE A N 1
ATOM 773 C CA . ILE A 1 101 ? -8.573 -13.937 10.142 1.00 57.27 444 ILE A CA 1
ATOM 774 C C . ILE A 1 101 ? -9.541 -14.145 8.976 1.00 55.00 444 ILE A C 1
ATOM 775 O O . ILE A 1 101 ? -9.285 -13.706 7.850 1.00 54.28 444 ILE A O 1
ATOM 780 N N . SER A 1 102 ? -10.647 -14.820 9.264 1.00 54.68 445 SER A N 1
ATOM 781 C CA . SER A 1 102 ? -11.685 -15.090 8.290 1.00 52.88 445 SER A CA 1
ATOM 782 C C . SER A 1 102 ? -13.035 -14.643 8.844 1.00 52.95 445 SER A C 1
ATOM 783 O O . SER A 1 102 ? -13.449 -15.099 9.909 1.00 51.26 445 SER A O 1
ATOM 786 N N . VAL A 1 103 ? -13.718 -13.762 8.104 1.00 50.54 446 VAL A N 1
ATOM 787 C CA . VAL A 1 103 ? -14.988 -13.201 8.531 1.00 46.26 446 VAL A CA 1
ATOM 788 C C . VAL A 1 103 ? -16.080 -13.428 7.502 1.00 46.40 446 VAL A C 1
ATOM 789 O O . VAL A 1 103 ? -15.824 -13.506 6.298 1.00 47.86 446 VAL A O 1
ATOM 793 N N . GLU A 1 104 ? -17.306 -13.518 7.994 1.00 46.43 447 GLU A N 1
ATOM 794 C CA . GLU A 1 104 ? -18.484 -13.504 7.149 1.00 46.02 447 GLU A CA 1
ATOM 795 C C . GLU A 1 104 ? -19.270 -12.281 7.551 1.00 43.48 447 GLU A C 1
ATOM 796 O O . GLU A 1 104 ? -19.666 -12.142 8.699 1.00 43.47 447 GLU A O 1
ATOM 802 N N . VAL A 1 105 ? -19.474 -11.373 6.611 1.00 42.58 448 VAL A N 1
ATOM 803 C CA . VAL A 1 105 ? -20.206 -10.169 6.927 1.00 40.86 448 VAL A CA 1
ATOM 804 C C . VAL A 1 105 ? -21.515 -10.104 6.163 1.00 42.28 448 VAL A C 1
ATOM 805 O O . VAL A 1 105 ? -21.612 -10.583 5.016 1.00 43.45 448 VAL A O 1
ATOM 809 N N . GLU A 1 106 ? -22.514 -9.528 6.827 1.00 39.86 449 GLU A N 1
ATOM 810 C CA . GLU A 1 106 ? -23.843 -9.321 6.251 1.00 41.13 449 GLU A CA 1
ATOM 811 C C . GLU A 1 106 ? -24.161 -7.814 6.183 1.00 39.70 449 GLU A C 1
ATOM 812 O O . GLU A 1 106 ? -23.939 -7.091 7.155 1.00 39.93 449 GLU A O 1
ATOM 818 N N . ARG A 1 107 ? -24.634 -7.351 5.028 1.00 39.25 450 ARG A N 1
ATOM 819 C CA . ARG A 1 107 ? -25.161 -5.994 4.876 1.00 40.62 450 ARG A CA 1
ATOM 820 C C . ARG A 1 107 ? -26.518 -5.935 5.532 1.00 39.77 450 ARG A C 1
ATOM 821 O O . ARG A 1 107 ? -27.462 -6.593 5.062 1.00 39.98 450 ARG A O 1
ATOM 829 N N . ILE A 1 108 ? -26.622 -5.128 6.583 1.00 38.19 451 ILE A N 1
ATOM 830 C CA . ILE A 1 108 ? -27.875 -4.996 7.323 1.00 39.91 451 ILE A CA 1
ATOM 831 C C . ILE A 1 108 ? -28.371 -3.561 7.320 1.00 42.31 451 ILE A C 1
ATOM 832 O O . ILE A 1 108 ? -27.595 -2.599 7.201 1.00 40.41 451 ILE A O 1
ATOM 837 N N . LEU A 1 109 ? -29.688 -3.441 7.432 1.00 44.37 452 LEU A N 1
ATOM 838 C CA . LEU A 1 109 ? -30.316 -2.179 7.664 1.00 45.40 452 LEU A CA 1
ATOM 839 C C . LEU A 1 109 ? -30.288 -1.997 9.162 1.00 45.45 452 LEU A C 1
ATOM 840 O O . LEU A 1 109 ? -30.992 -2.662 9.898 1.00 47.52 452 LEU A O 1
ATOM 845 N N . TRP A 1 110 ? -29.432 -1.107 9.615 1.00 47.82 453 TRP A N 1
ATOM 846 C CA . TRP A 1 110 ? -29.265 -0.913 11.023 1.00 47.98 453 TRP A CA 1
ATOM 847 C C . TRP A 1 110 ? -30.109 0.241 11.474 1.00 49.67 453 TRP A C 1
ATOM 848 O O . TRP A 1 110 ? -29.834 1.394 11.157 1.00 48.04 453 TRP A O 1
ATOM 859 N N . ASP A 1 111 ? -31.182 -0.102 12.182 1.00 54.56 454 ASP A N 1
ATOM 860 C CA . ASP A 1 111 ? -32.161 0.830 12.724 1.00 57.26 454 ASP A CA 1
ATOM 861 C C . ASP A 1 111 ? -32.648 0.231 14.043 1.00 59.81 454 ASP A C 1
ATOM 862 O O . ASP A 1 111 ? -33.288 -0.821 14.025 1.00 61.10 454 ASP A O 1
ATOM 867 N N . ASN A 1 112 ? -32.352 0.822 15.202 1.00 63.99 455 ASN A N 1
ATOM 868 C CA . ASN A 1 112 ? -31.558 2.037 15.453 1.00 69.24 455 ASN A CA 1
ATOM 869 C C . ASN A 1 112 ? -32.316 2.906 16.469 1.00 74.70 455 ASN A C 1
ATOM 870 O O . ASN A 1 112 ? -32.194 4.140 16.475 1.00 77.21 455 ASN A O 1
ATOM 875 N N . ASP A 1 113 ? -33.101 2.237 17.321 1.00 78.30 456 ASP A N 1
ATOM 876 C CA . ASP A 1 113 ? -34.019 2.882 18.273 1.00 87.55 456 ASP A CA 1
ATOM 877 C C . ASP A 1 113 ? -35.246 3.464 17.576 1.00 92.29 456 ASP A C 1
ATOM 878 O O . ASP A 1 113 ? -36.296 3.648 18.202 1.00 91.40 456 ASP A O 1
ATOM 883 N N . LYS A 1 114 ? -35.091 3.751 16.281 1.00 95.29 457 LYS A N 1
ATOM 884 C CA . LYS A 1 114 ? -36.126 4.367 15.440 1.00 100.67 457 LYS A CA 1
ATOM 885 C C . LYS A 1 114 ? -36.552 5.756 15.948 1.00 104.31 457 LYS A C 1
ATOM 886 O O . LYS A 1 114 ? -37.687 6.190 15.726 1.00 106.92 457 LYS A O 1
ATOM 892 N N . THR A 1 115 ? -35.606 6.451 16.592 1.00 106.65 458 THR A N 1
ATOM 893 C CA . THR A 1 115 ? -35.841 7.728 17.298 1.00 108.73 458 THR A CA 1
ATOM 894 C C . THR A 1 115 ? -35.449 8.983 16.474 1.00 108.96 458 THR A C 1
ATOM 895 O O . THR A 1 115 ? -34.364 9.557 16.661 1.00 105.67 458 THR A O 1
ATOM 899 N N . ALA A 1 116 ? -36.353 9.400 15.577 1.00 109.05 459 ALA A N 1
ATOM 900 C CA . ALA A 1 116 ? -36.094 10.439 14.548 1.00 106.97 459 ALA A CA 1
ATOM 901 C C . ALA A 1 116 ? -34.752 10.247 13.819 1.00 103.31 459 ALA A C 1
ATOM 902 O O . ALA A 1 116 ? -34.277 11.120 13.082 1.00 99.96 459 ALA A O 1
ATOM 904 N N . SER A 1 117 ? -34.162 9.080 14.062 1.00 100.28 460 SER A N 1
ATOM 905 C CA . SER A 1 117 ? -32.981 8.591 13.379 1.00 93.31 460 SER A CA 1
ATOM 906 C C . SER A 1 117 ? -33.388 8.014 12.030 1.00 88.79 460 SER A C 1
ATOM 907 O O . SER A 1 117 ? -34.569 7.717 11.806 1.00 93.52 460 SER A O 1
ATOM 910 N N . PRO A 1 118 ? -32.424 7.899 11.106 1.00 77.21 461 PRO A N 1
ATOM 911 C CA . PRO A 1 118 ? -32.650 6.986 10.001 1.00 68.89 461 PRO A CA 1
ATOM 912 C C . PRO A 1 118 ? -31.797 5.743 10.180 1.00 60.47 461 PRO A C 1
ATOM 913 O O . PRO A 1 118 ? -30.758 5.792 10.850 1.00 57.78 461 PRO A O 1
ATOM 917 N N . GLY A 1 119 ? -32.251 4.636 9.598 1.00 54.28 462 GLY A N 1
ATOM 918 C CA . GLY A 1 119 ? -31.431 3.448 9.460 1.00 47.81 462 GLY A CA 1
ATOM 919 C C . GLY A 1 119 ? -30.223 3.704 8.567 1.00 44.91 462 GLY A C 1
ATOM 920 O O . GLY A 1 119 ? -30.240 4.568 7.687 1.00 42.82 462 GLY A O 1
ATOM 921 N N . MET A 1 120 ? -29.163 2.956 8.826 1.00 42.97 463 MET A N 1
ATOM 922 C CA . MET A 1 120 ? -27.972 2.976 8.016 1.00 41.12 463 MET A CA 1
ATOM 923 C C . MET A 1 120 ? -27.665 1.579 7.521 1.00 38.96 463 MET A C 1
ATOM 924 O O . MET A 1 120 ? -27.804 0.605 8.280 1.00 39.71 463 MET A O 1
ATOM 929 N N . ALA A 1 121 ? -27.244 1.477 6.264 1.00 35.48 464 ALA A N 1
ATOM 930 C CA . ALA A 1 121 ? -26.686 0.236 5.760 1.00 36.12 464 ALA A CA 1
ATOM 931 C C . ALA A 1 121 ? -25.292 0.096 6.352 1.00 36.87 464 ALA A C 1
ATOM 932 O O . ALA A 1 121 ? -24.482 1.010 6.243 1.00 38.55 464 ALA A O 1
ATOM 934 N N . VAL A 1 122 ? -25.030 -1.036 7.001 1.00 35.75 465 VAL A N 1
ATOM 935 C CA . VAL A 1 122 ? -23.718 -1.329 7.552 1.00 34.96 465 VAL A CA 1
ATOM 936 C C . VAL A 1 122 ? -23.345 -2.805 7.364 1.00 36.21 465 VAL A C 1
ATOM 937 O O . VAL A 1 122 ? -24.195 -3.630 6.987 1.00 37.94 465 VAL A O 1
ATOM 941 N N . TRP A 1 123 ? -22.063 -3.117 7.582 1.00 35.40 466 TRP A N 1
ATOM 942 C CA . TRP A 1 123 ? -21.590 -4.506 7.637 1.00 34.36 466 TRP A CA 1
ATOM 943 C C . TRP A 1 123 ? -21.679 -4.959 9.039 1.00 34.29 466 TRP A C 1
ATOM 944 O O . TRP A 1 123 ? -21.214 -4.269 9.950 1.00 33.42 466 TRP A O 1
ATOM 955 N N . SER A 1 124 ? -22.311 -6.116 9.212 1.00 36.67 467 SER A N 1
ATOM 956 C CA . SER A 1 124 ? -22.528 -6.738 10.510 1.00 37.52 467 SER A CA 1
ATOM 957 C C . SER A 1 124 ? -21.727 -8.031 10.572 1.00 39.84 467 SER A C 1
ATOM 958 O O . SER A 1 124 ? -21.577 -8.715 9.550 1.00 40.19 467 SER A O 1
ATOM 961 N N . LEU A 1 125 ? -21.208 -8.372 11.751 1.00 38.28 468 LEU A N 1
ATOM 962 C CA . LEU A 1 125 ? -20.441 -9.598 11.877 1.00 39.25 468 LEU A CA 1
ATOM 963 C C . LEU A 1 125 ? -21.335 -10.839 11.902 1.00 41.33 468 LEU A C 1
ATOM 964 O O . LEU A 1 125 ? -22.024 -11.090 12.897 1.00 43.23 468 LEU A O 1
ATOM 969 N N . LYS A 1 126 ? -21.352 -11.593 10.803 1.00 41.87 469 LYS A N 1
ATOM 970 C CA . LYS A 1 126 ? -22.169 -12.810 10.750 1.00 45.15 469 LYS A CA 1
ATOM 971 C C . LYS A 1 126 ? -21.454 -14.031 11.330 1.00 45.40 469 LYS A C 1
ATOM 972 O O . LYS A 1 126 ? -22.052 -14.787 12.083 1.00 46.63 469 LYS A O 1
ATOM 978 N N . ASN A 1 127 ? -20.191 -14.227 10.949 1.00 47.49 470 ASN A N 1
ATOM 979 C CA . ASN A 1 127 ? -19.302 -15.241 11.551 1.00 47.01 470 ASN A CA 1
ATOM 980 C C . ASN A 1 127 ? -17.871 -14.776 11.465 1.00 48.76 470 ASN A C 1
ATOM 981 O O . ASN A 1 127 ? -17.513 -13.970 10.587 1.00 44.41 470 ASN A O 1
ATOM 986 N N . ILE A 1 128 ? -17.053 -15.315 12.365 1.00 49.20 471 ILE A N 1
ATOM 987 C CA . ILE A 1 128 ? -15.627 -15.040 12.394 1.00 48.02 471 ILE A CA 1
ATOM 988 C C . ILE A 1 128 ? -14.897 -16.311 12.840 1.00 52.09 471 ILE A C 1
ATOM 989 O O . ILE A 1 128 ? -15.320 -16.965 13.794 1.00 50.15 471 ILE A O 1
ATOM 994 N N . SER A 1 129 ? -13.820 -16.655 12.134 1.00 53.31 472 SER A N 1
ATOM 995 C CA . SER A 1 129 ? -12.936 -17.749 12.532 1.00 57.79 472 SER A CA 1
ATOM 996 C C . SER A 1 129 ? -11.509 -17.259 12.714 1.00 57.63 472 SER A C 1
ATOM 997 O O . SER A 1 129 ? -10.968 -16.554 11.859 1.00 54.57 472 SER A O 1
ATOM 1000 N N . THR A 1 130 ? -10.915 -17.649 13.835 1.00 61.51 473 THR A N 1
ATOM 1001 C CA . THR A 1 130 ? -9.482 -17.493 14.089 1.00 68.54 473 THR A CA 1
ATOM 1002 C C . THR A 1 130 ? -8.652 -18.577 13.379 1.00 75.56 473 THR A C 1
ATOM 1003 O O . THR A 1 130 ? -7.465 -18.372 13.108 1.00 76.84 473 THR A O 1
ATOM 1007 N N . ASP A 1 131 ? -9.303 -19.700 13.054 1.00 82.66 474 ASP A N 1
ATOM 1008 C CA . ASP A 1 131 ? -8.687 -20.884 12.415 1.00 88.83 474 ASP A CA 1
ATOM 1009 C C . ASP A 1 131 ? -7.162 -20.954 12.499 1.00 93.18 474 ASP A C 1
ATOM 1010 O O . ASP A 1 131 ? -6.610 -21.422 13.496 1.00 95.50 474 ASP A O 1
ATOM 1015 N N . ILE B 1 3 ? -19.582 10.850 -7.734 1.00 52.68 346 ILE B N 1
ATOM 1016 C CA . ILE B 1 3 ? -20.443 11.782 -6.935 1.00 50.82 346 ILE B CA 1
ATOM 1017 C C . ILE B 1 3 ? -19.671 12.463 -5.772 1.00 48.13 346 ILE B C 1
ATOM 1018 O O . ILE B 1 3 ? -18.514 12.130 -5.492 1.00 41.40 346 ILE B O 1
ATOM 1023 N N . SER B 1 4 ? -20.315 13.427 -5.111 1.00 46.53 347 SER B N 1
ATOM 1024 C CA . SER B 1 4 ? -19.591 14.295 -4.195 1.00 43.98 347 SER B CA 1
ATOM 1025 C C . SER B 1 4 ? -19.142 13.561 -2.941 1.00 38.72 347 SER B C 1
ATOM 1026 O O . SER B 1 4 ? -18.033 13.790 -2.494 1.00 39.89 347 SER B O 1
ATOM 1029 N N . TYR B 1 5 ? -19.974 12.669 -2.392 1.00 35.00 348 TYR B N 1
ATOM 1030 C CA . TYR B 1 5 ? -19.643 12.045 -1.113 1.00 33.03 348 TYR B CA 1
ATOM 1031 C C . TYR B 1 5 ? -18.589 10.966 -1.267 1.00 31.81 348 TYR B C 1
ATOM 1032 O O . TYR B 1 5 ? -17.680 10.844 -0.418 1.00 30.77 348 TYR B O 1
ATOM 1041 N N . GLU B 1 6 ? -18.685 10.225 -2.365 1.00 29.99 349 GLU B N 1
ATOM 1042 C CA . GLU B 1 6 ? -17.648 9.280 -2.727 1.00 32.56 349 GLU B CA 1
ATOM 1043 C C . GLU B 1 6 ? -16.315 9.992 -2.961 1.00 30.68 349 GLU B C 1
ATOM 1044 O O . GLU B 1 6 ? -15.293 9.550 -2.459 1.00 29.20 349 GLU B O 1
ATOM 1050 N N . GLN B 1 7 ? -16.319 11.119 -3.666 1.00 29.13 350 GLN B N 1
ATOM 1051 C CA . GLN B 1 7 ? -15.062 11.866 -3.848 1.00 28.94 350 GLN B CA 1
ATOM 1052 C C . GLN B 1 7 ? -14.593 12.541 -2.571 1.00 28.79 350 GLN B C 1
ATOM 1053 O O . GLN B 1 7 ? -13.407 12.509 -2.261 1.00 27.87 350 GLN B O 1
ATOM 1059 N N . LEU B 1 8 ? -15.514 13.096 -1.781 1.00 28.85 351 LEU B N 1
ATOM 1060 C CA . LEU B 1 8 ? -15.098 13.622 -0.463 1.00 29.73 351 LEU B CA 1
ATOM 1061 C C . LEU B 1 8 ? -14.405 12.598 0.418 1.00 29.57 351 LEU B C 1
ATOM 1062 O O . LEU B 1 8 ? -13.530 12.957 1.214 1.00 30.50 351 LEU B O 1
ATOM 1067 N N . SER B 1 9 ? -14.835 11.335 0.325 1.00 29.14 352 SER B N 1
ATOM 1068 C CA . SER B 1 9 ? -14.295 10.281 1.189 1.00 30.07 352 SER B CA 1
ATOM 1069 C C . SER B 1 9 ? -12.876 9.884 0.825 1.00 30.26 352 SER B C 1
ATOM 1070 O O . SER B 1 9 ? -12.251 9.104 1.534 1.00 31.89 352 SER B O 1
ATOM 1073 N N . LEU B 1 10 ? -12.388 10.433 -0.281 1.00 28.86 353 LEU B N 1
ATOM 1074 C CA . LEU B 1 10 ? -11.030 10.236 -0.738 1.00 28.61 353 LEU B CA 1
ATOM 1075 C C . LEU B 1 10 ? -10.106 11.402 -0.375 1.00 28.51 353 LEU B C 1
ATOM 1076 O O . LEU B 1 10 ? -8.918 11.328 -0.647 1.00 27.45 353 LEU B O 1
ATOM 1081 N N . ALA B 1 11 ? -10.663 12.456 0.247 1.00 27.94 354 ALA B N 1
ATOM 1082 C CA . ALA B 1 11 ? -9.934 13.692 0.603 1.00 28.28 354 ALA B CA 1
ATOM 1083 C C . ALA B 1 11 ? -8.793 13.439 1.580 1.00 29.53 354 ALA B C 1
ATOM 1084 O O . ALA B 1 11 ? -8.971 12.737 2.578 1.00 29.81 354 ALA B O 1
ATOM 1086 N N . SER B 1 12 ? -7.628 14.011 1.285 1.00 28.62 355 SER B N 1
ATOM 1087 C CA . SER B 1 12 ? -6.438 13.810 2.111 1.00 29.80 355 SER B CA 1
ATOM 1088 C C . SER B 1 12 ? -6.519 14.666 3.368 1.00 29.86 355 SER B C 1
ATOM 1089 O O . SER B 1 12 ? -7.276 15.653 3.422 1.00 30.12 355 SER B O 1
ATOM 1092 N N . VAL B 1 13 ? -5.729 14.290 4.366 1.00 29.91 356 VAL B N 1
ATOM 1093 C CA . VAL B 1 13 ? -5.669 14.994 5.642 1.00 29.36 356 VAL B CA 1
ATOM 1094 C C . VAL B 1 13 ? -5.187 16.411 5.385 1.00 30.68 356 VAL B C 1
ATOM 1095 O O . VAL B 1 13 ? -4.255 16.603 4.616 1.00 34.37 356 VAL B O 1
ATOM 1099 N N . GLY B 1 14 ? -5.835 17.397 6.010 1.00 30.31 357 GLY B N 1
ATOM 1100 C CA . GLY B 1 14 ? -5.575 18.801 5.755 1.00 27.93 357 GLY B CA 1
ATOM 1101 C C . GLY B 1 14 ? -6.729 19.485 5.021 1.00 28.71 357 GLY B C 1
ATOM 1102 O O . GLY B 1 14 ? -6.922 20.708 5.166 1.00 28.39 357 GLY B O 1
ATOM 1103 N N . SER B 1 15 ? -7.500 18.717 4.227 1.00 27.02 358 SER B N 1
ATOM 1104 C CA . SER B 1 15 ? -8.581 19.290 3.426 1.00 25.97 358 SER B CA 1
ATOM 1105 C C . SER B 1 15 ? -9.614 19.970 4.295 1.00 25.95 358 SER B C 1
ATOM 1106 O O . SER B 1 15 ? -10.007 19.446 5.342 1.00 26.90 358 SER B O 1
ATOM 1109 N N . VAL B 1 16 ? -10.085 21.114 3.824 1.00 26.00 359 VAL B N 1
ATOM 1110 C CA . VAL B 1 16 ? -11.199 21.808 4.457 1.00 26.34 359 VAL B CA 1
ATOM 1111 C C . VAL B 1 16 ? -12.318 21.975 3.416 1.00 26.75 359 VAL B C 1
ATOM 1112 O O . VAL B 1 16 ? -12.098 22.517 2.324 1.00 26.97 359 VAL B O 1
ATOM 1116 N N . GLU B 1 17 ? -13.515 21.529 3.768 1.00 27.09 360 GLU B N 1
ATOM 1117 C CA . GLU B 1 17 ? -14.677 21.683 2.891 1.00 27.53 360 GLU B CA 1
ATOM 1118 C C . GLU B 1 17 ? -15.829 22.415 3.552 1.00 27.86 360 GLU B C 1
ATOM 1119 O O . GLU B 1 17 ? -16.118 22.224 4.745 1.00 26.62 360 GLU B O 1
ATOM 1125 N N . ARG B 1 18 ? -16.509 23.231 2.751 1.00 28.82 361 ARG B N 1
ATOM 1126 C CA . ARG B 1 18 ? -17.754 23.834 3.174 1.00 30.67 361 ARG B CA 1
ATOM 1127 C C . ARG B 1 18 ? -18.934 23.078 2.575 1.00 30.23 361 ARG B C 1
ATOM 1128 O O . ARG B 1 18 ? -19.042 22.934 1.359 1.00 30.60 361 ARG B O 1
ATOM 1136 N N . LEU B 1 19 ? -19.812 22.586 3.434 1.00 27.08 362 LEU B N 1
ATOM 1137 C CA . LEU B 1 19 ? -20.976 21.868 2.955 1.00 26.37 362 LEU B CA 1
ATOM 1138 C C . L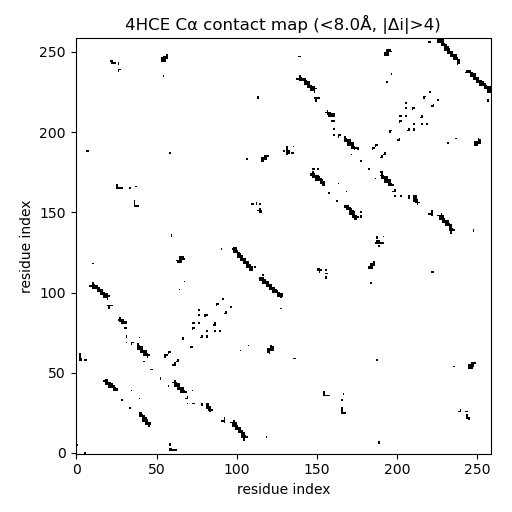EU B 1 19 ? -22.220 22.560 3.451 1.00 25.95 362 LEU B C 1
ATOM 1139 O O . LEU B 1 19 ? -22.235 23.177 4.525 1.00 25.66 362 LEU B O 1
ATOM 1144 N N . GLU B 1 20 ? -23.270 22.448 2.654 1.00 25.55 363 GLU B N 1
ATOM 1145 C CA . GLU B 1 20 ? -24.555 23.027 2.967 1.00 25.16 363 GLU B CA 1
ATOM 1146 C C . GLU B 1 20 ? -25.632 21.982 2.709 1.00 24.97 363 GLU B C 1
ATOM 1147 O O . GLU B 1 20 ? -25.532 21.182 1.771 1.00 24.41 363 GLU B O 1
ATOM 1153 N N . GLY B 1 21 ? -26.649 21.961 3.570 1.00 24.46 364 GLY B N 1
ATOM 1154 C CA . GLY B 1 21 ? -27.670 20.927 3.494 1.00 23.28 364 GLY B CA 1
ATOM 1155 C C . GLY B 1 21 ? -28.256 20.748 4.864 1.00 24.13 364 GLY B C 1
ATOM 1156 O O . GLY B 1 21 ? -28.645 21.732 5.532 1.00 23.03 364 GLY B O 1
ATOM 1157 N N . LYS B 1 22 ? -28.304 19.492 5.297 1.00 24.44 365 LYS B N 1
ATOM 1158 C CA . LYS B 1 22 ? -28.938 19.177 6.557 1.00 25.93 365 LYS B CA 1
ATOM 1159 C C . LYS B 1 22 ? -28.216 18.098 7.347 1.00 26.92 365 LYS B C 1
ATOM 1160 O O . LYS B 1 22 ? -27.615 17.152 6.790 1.00 27.49 365 LYS B O 1
ATOM 1166 N N . ILE B 1 23 ? -28.247 18.246 8.662 1.00 28.21 366 ILE B N 1
ATOM 1167 C CA . ILE B 1 23 ? -27.862 17.138 9.515 1.00 28.07 366 ILE B CA 1
ATOM 1168 C C . ILE B 1 23 ? -29.092 16.279 9.642 1.00 29.83 366 ILE B C 1
ATOM 1169 O O . ILE B 1 23 ? -30.164 16.752 10.088 1.00 29.19 366 ILE B O 1
ATOM 1174 N N . VAL B 1 24 ? -28.934 15.027 9.218 1.00 28.71 367 VAL B N 1
ATOM 1175 C CA . VAL B 1 24 ? -30.055 14.115 9.110 1.00 30.68 367 VAL B CA 1
ATOM 1176 C C . VAL B 1 24 ? -29.972 13.002 10.152 1.00 32.43 367 VAL B C 1
ATOM 1177 O O . VAL B 1 24 ? -30.794 12.116 10.159 1.00 35.41 367 VAL B O 1
ATOM 1181 N N . GLY B 1 25 ? -28.982 13.053 11.030 1.00 33.95 368 GLY B N 1
ATOM 1182 C CA . GLY B 1 25 ? -28.868 12.039 12.070 1.00 34.81 368 GLY B CA 1
ATOM 1183 C C . GLY B 1 25 ? -27.619 12.177 12.909 1.00 35.17 368 GLY B C 1
ATOM 1184 O O . GLY B 1 25 ? -26.664 12.877 12.546 1.00 31.14 368 GLY B O 1
ATOM 1185 N N . MET B 1 26 ? -27.638 11.505 14.051 1.00 36.24 369 MET B N 1
ATOM 1186 C CA . MET B 1 26 ? -26.478 11.455 14.904 1.00 36.59 369 MET B CA 1
ATOM 1187 C C . MET B 1 26 ? -26.273 10.062 15.471 1.00 37.09 369 MET B C 1
ATOM 1188 O O . MET B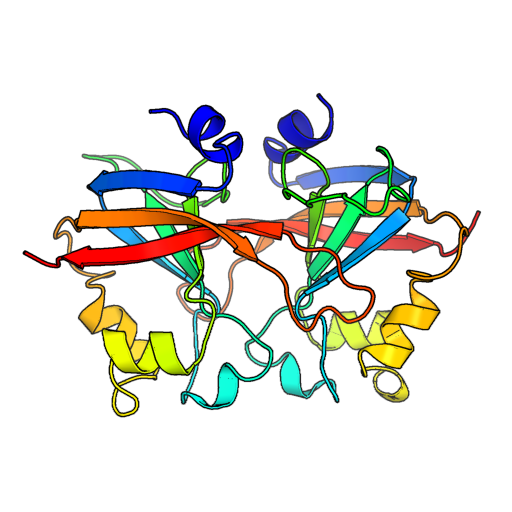 1 26 ? -27.218 9.280 15.630 1.00 35.44 369 MET B O 1
ATOM 1193 N N . ASN B 1 27 ? -25.011 9.772 15.749 1.00 36.61 370 ASN B N 1
ATOM 1194 C CA . ASN B 1 27 ? -24.607 8.529 16.351 1.00 36.02 370 ASN B CA 1
ATOM 1195 C C . ASN B 1 27 ? -23.656 8.794 17.527 1.00 35.65 370 ASN B C 1
ATOM 1196 O O . ASN B 1 27 ? -22.649 9.512 17.366 1.00 31.87 370 ASN B O 1
ATOM 1201 N N . PRO B 1 28 ? -23.966 8.216 18.706 1.00 35.10 371 PRO B N 1
ATOM 1202 C CA . PRO B 1 28 ? -25.166 7.398 18.970 1.00 35.54 371 PRO B CA 1
ATOM 1203 C C . PRO B 1 28 ? -26.458 8.239 19.017 1.00 35.10 371 PRO B C 1
ATOM 1204 O O . PRO B 1 28 ? -26.418 9.391 19.436 1.00 33.02 371 PRO B O 1
ATOM 1208 N N . PRO B 1 29 ? -27.601 7.660 18.596 1.00 37.11 372 PRO B N 1
ATOM 1209 C CA . PRO B 1 29 ? -28.827 8.463 18.466 1.00 36.78 372 PRO B CA 1
ATOM 1210 C C . PRO B 1 29 ? -29.489 8.802 19.805 1.00 37.77 372 PRO B C 1
ATOM 1211 O O . PRO B 1 29 ? -30.314 9.716 19.874 1.00 35.69 372 PRO B O 1
ATOM 1215 N N . GLN B 1 30 ? -29.113 8.069 20.848 1.00 38.99 373 GLN B N 1
ATOM 1216 C CA . GLN B 1 30 ? -29.611 8.298 22.195 1.00 42.59 373 GLN B CA 1
ATOM 1217 C C . GLN B 1 30 ? -28.461 8.436 23.194 1.00 40.67 373 GLN B C 1
ATOM 1218 O O . GLN B 1 30 ? -27.487 7.686 23.140 1.00 39.03 373 GLN B O 1
ATOM 1224 N N . PHE B 1 31 ? -28.577 9.386 24.115 1.00 38.59 374 PHE B N 1
ATOM 1225 C CA . PHE B 1 31 ? -27.575 9.539 25.180 1.00 36.97 374 PHE B CA 1
ATOM 1226 C C . PHE B 1 31 ? -28.088 10.557 26.169 1.00 37.45 374 PHE B C 1
ATOM 1227 O O . PHE B 1 31 ? -28.895 11.421 25.803 1.00 38.84 374 PHE B O 1
ATOM 1235 N N . ALA B 1 32 ? -27.605 10.476 27.407 1.00 38.24 375 ALA B N 1
ATOM 1236 C CA . ALA B 1 32 ? -28.160 11.272 28.493 1.00 39.10 375 ALA B CA 1
ATOM 1237 C C . ALA B 1 32 ? -27.233 12.359 29.068 1.00 39.16 375 ALA B C 1
ATOM 1238 O O . ALA B 1 32 ? -27.722 13.316 29.651 1.00 39.50 375 ALA B O 1
ATOM 1240 N N . SER B 1 33 ? -25.916 12.210 28.923 1.00 37.61 376 SER B N 1
ATOM 1241 C CA . SER B 1 33 ? -24.983 13.185 29.473 1.00 38.22 376 SER B CA 1
ATOM 1242 C C . SER B 1 33 ? -23.693 13.164 28.682 1.00 37.76 376 SER B C 1
ATOM 1243 O O . SER B 1 33 ? -23.481 12.281 27.860 1.00 38.78 376 SER B O 1
ATOM 1246 N N . ILE B 1 34 ? -22.838 14.144 28.952 1.00 36.42 377 ILE B N 1
ATOM 1247 C CA . ILE B 1 34 ? -21.501 14.236 28.391 1.00 36.40 377 ILE B CA 1
ATOM 1248 C C . ILE B 1 34 ? -20.635 13.013 28.713 1.00 37.15 377 ILE B C 1
ATOM 1249 O O . ILE B 1 34 ? -19.698 12.703 27.976 1.00 35.43 377 ILE B O 1
ATOM 1254 N N . ASN B 1 35 ? -20.950 12.322 29.808 1.00 40.99 378 ASN B N 1
ATOM 1255 C CA . ASN B 1 35 ? -20.152 11.166 30.259 1.00 44.61 378 ASN B CA 1
ATOM 1256 C C . ASN B 1 35 ? -20.152 9.994 29.281 1.00 44.51 378 ASN B C 1
ATOM 1257 O O . ASN B 1 35 ? -19.228 9.187 29.284 1.00 44.64 378 ASN B O 1
ATOM 1262 N N . GLU B 1 36 ? -21.191 9.921 28.446 1.00 45.51 379 GLU B N 1
ATOM 1263 C CA . GLU B 1 36 ? -21.316 8.907 27.396 1.00 47.16 379 GLU B CA 1
ATOM 1264 C C . GLU B 1 36 ? -20.162 8.948 26.411 1.00 46.25 379 GLU B C 1
ATOM 1265 O O . GLU B 1 36 ? -19.908 7.961 25.720 1.00 45.79 379 GLU B O 1
ATOM 1271 N N . PHE B 1 37 ? -19.483 10.096 26.344 1.00 42.30 380 PHE B N 1
ATOM 1272 C CA . PHE B 1 37 ? -18.448 10.339 25.352 1.00 41.29 380 PHE B CA 1
ATOM 1273 C C . PHE B 1 37 ? -17.020 10.288 25.885 1.00 42.38 380 PHE B C 1
ATOM 1274 O O . PHE B 1 37 ? -16.107 10.878 25.293 1.00 38.60 380 PHE B O 1
ATOM 1282 N N . LYS B 1 38 ? -16.818 9.571 26.989 1.00 45.33 381 LYS B N 1
ATOM 1283 C CA . LYS B 1 38 ? -15.448 9.301 27.424 1.00 50.67 381 LYS B CA 1
ATOM 1284 C C . LYS B 1 38 ? -14.739 8.403 26.404 1.00 50.47 381 LYS B C 1
ATOM 1285 O O . LYS B 1 38 ? -13.644 8.744 25.941 1.00 47.19 381 LYS B O 1
ATOM 1291 N N . TYR B 1 39 ? -15.389 7.289 26.053 1.00 48.87 382 TYR B N 1
ATOM 1292 C CA . TYR B 1 39 ? -14.855 6.289 25.108 1.00 54.59 382 TYR B CA 1
ATOM 1293 C C . TYR B 1 39 ? -15.525 6.379 23.730 1.00 52.61 382 TYR B C 1
ATOM 1294 O O . TYR B 1 39 ? -14.859 6.296 22.685 1.00 50.12 382 TYR B O 1
ATOM 1303 N N . CYS B 1 40 ? -16.848 6.545 23.758 1.00 49.53 383 CYS B N 1
ATOM 1304 C CA . CYS B 1 40 ? -17.659 6.717 22.575 1.00 45.71 383 CYS B CA 1
ATOM 1305 C C . CYS B 1 40 ? -17.488 8.094 21.935 1.00 43.06 383 CYS B C 1
ATOM 1306 O O . CYS B 1 40 ? -17.207 9.075 22.626 1.00 40.67 383 CYS B O 1
ATOM 1309 N N . THR B 1 41 ? -17.700 8.153 20.620 1.00 39.17 384 THR B N 1
ATOM 1310 C CA . THR B 1 41 ? -17.584 9.396 19.855 1.00 37.81 384 THR B CA 1
ATOM 1311 C C . THR B 1 41 ? -18.938 9.853 19.275 1.00 34.84 384 THR B C 1
ATOM 1312 O O . THR B 1 41 ? -19.743 9.041 18.830 1.00 33.73 384 THR B O 1
ATOM 1316 N N . LEU B 1 42 ? -19.189 11.154 19.333 1.00 32.00 385 LEU B N 1
ATOM 1317 C CA . LEU B 1 42 ? -20.375 11.721 18.736 1.00 30.45 385 LEU B CA 1
ATOM 1318 C C . LEU B 1 42 ? -20.111 11.956 17.254 1.00 30.13 385 LEU B C 1
ATOM 1319 O O . LEU B 1 42 ? -19.121 12.602 16.878 1.00 30.66 385 LEU B O 1
ATOM 1324 N N . LYS B 1 43 ? -20.991 11.400 16.431 1.00 29.45 386 LYS B N 1
ATOM 1325 C CA . LYS B 1 43 ? -20.927 11.519 14.979 1.00 30.32 386 LYS B CA 1
ATOM 1326 C C . LYS B 1 43 ? -22.211 12.146 14.454 1.00 28.83 386 LYS B C 1
ATOM 1327 O O . LYS B 1 43 ? -23.317 11.844 14.954 1.00 28.33 386 LYS B O 1
ATOM 1333 N N . LEU B 1 44 ? -22.064 13.038 13.473 1.00 27.02 387 LEU B N 1
ATOM 1334 C CA . LEU B 1 44 ? -23.233 13.620 12.792 1.00 26.36 387 LEU B CA 1
ATOM 1335 C C . LEU B 1 44 ? -23.278 13.187 11.341 1.00 26.76 387 LEU B C 1
ATOM 1336 O O . LEU B 1 44 ? -22.231 12.990 10.723 1.00 29.24 387 LEU B O 1
ATOM 1341 N N . TYR B 1 45 ? -24.477 13.040 10.799 1.00 26.41 388 TYR B N 1
ATOM 1342 C CA . TYR B 1 45 ? -24.637 12.725 9.391 1.00 26.89 388 TYR B CA 1
ATOM 1343 C C . TYR B 1 45 ? -25.221 13.897 8.655 1.00 27.07 388 TYR B C 1
ATOM 1344 O O . TYR B 1 45 ? -26.291 14.409 9.007 1.00 28.04 388 TYR B O 1
ATOM 1353 N N . PHE B 1 46 ? -24.519 14.257 7.591 1.00 26.04 389 PHE B N 1
ATOM 1354 C CA . PHE B 1 46 ? -24.812 15.420 6.800 1.00 26.63 389 PHE B CA 1
ATOM 1355 C C . PHE B 1 46 ? -24.979 15.065 5.331 1.00 25.27 389 PHE B C 1
ATOM 1356 O O . PHE B 1 46 ? -24.218 14.271 4.779 1.00 25.82 389 PHE B O 1
ATOM 1364 N N . THR B 1 47 ? -26.005 15.643 4.717 1.00 24.13 390 THR B N 1
ATOM 1365 C CA . THR B 1 47 ? -26.268 15.481 3.283 1.00 23.48 390 THR B CA 1
ATOM 1366 C C . THR B 1 47 ? -27.114 16.638 2.714 1.00 24.06 390 THR B C 1
ATOM 1367 O O . THR B 1 47 ? -27.942 17.225 3.427 1.00 23.28 390 THR B O 1
ATOM 1371 N N . GLN B 1 48 ? -26.899 16.948 1.433 1.00 25.29 391 GLN B N 1
ATOM 1372 C CA . GLN B 1 48 ? -27.800 17.839 0.687 1.00 27.95 391 GLN B CA 1
ATOM 1373 C C . GLN B 1 48 ? -28.604 17.042 -0.367 1.00 28.39 391 GLN B C 1
ATOM 1374 O O . GLN B 1 48 ? -29.320 17.615 -1.190 1.00 27.82 391 GLN B O 1
ATOM 1380 N N . LEU B 1 49 ? -28.460 15.723 -0.330 1.00 28.61 392 LEU B N 1
ATOM 1381 C CA . LEU B 1 49 ? -29.148 14.825 -1.256 1.00 30.78 392 LEU B CA 1
ATOM 1382 C C . LEU B 1 49 ? -30.370 14.210 -0.599 1.00 30.31 392 LEU B C 1
ATOM 1383 O O . LEU B 1 49 ? -30.225 13.380 0.287 1.00 29.04 392 LEU B O 1
ATOM 1388 N N . LEU B 1 50 ? -31.562 14.599 -1.048 1.00 31.11 393 LEU B N 1
ATOM 1389 C CA . LEU B 1 50 ? -32.815 14.067 -0.502 1.00 32.68 393 LEU B CA 1
ATOM 1390 C C . LEU B 1 50 ? -32.765 13.901 1.012 1.00 34.64 393 LEU B C 1
ATOM 1391 O O . LEU B 1 50 ? -33.018 12.808 1.503 1.00 34.96 393 LEU B O 1
ATOM 1396 N N . PRO B 1 51 ? -32.408 14.971 1.758 1.00 35.53 394 PRO B N 1
ATOM 1397 C CA . PRO B 1 51 ? -32.315 14.801 3.211 1.00 39.31 394 PRO B CA 1
ATOM 1398 C C . PRO B 1 51 ? -33.656 14.433 3.865 1.00 45.88 394 PRO B C 1
ATOM 1399 O O . PRO B 1 51 ? -33.671 13.842 4.933 1.00 52.05 394 PRO B O 1
ATOM 1403 N N . ASN B 1 52 ? -34.760 14.772 3.207 1.00 53.86 395 ASN B N 1
ATOM 1404 C CA . ASN B 1 52 ? -36.115 14.631 3.753 1.00 59.62 395 ASN B CA 1
ATOM 1405 C C . ASN B 1 52 ? -36.671 13.214 3.654 1.00 62.96 395 ASN B C 1
ATOM 1406 O O . ASN B 1 52 ? -37.114 12.638 4.637 1.00 68.70 395 ASN B O 1
ATOM 1411 N N . VAL B 1 53 ? -36.641 12.668 2.448 1.00 65.81 396 VAL B N 1
ATOM 1412 C CA . VAL B 1 53 ? -37.269 11.400 2.127 1.00 67.23 396 VAL B CA 1
ATOM 1413 C C . VAL B 1 53 ? -37.247 10.402 3.293 1.00 75.70 396 VAL B C 1
ATOM 1414 O O . VAL B 1 53 ? -36.179 9.948 3.702 1.00 77.00 396 VAL B O 1
ATOM 1418 N N . PRO B 1 54 ? -38.428 10.119 3.886 1.00 83.03 397 PRO B N 1
ATOM 1419 C CA . PRO B 1 54 ? -38.511 8.934 4.738 1.00 82.98 397 PRO B CA 1
ATOM 1420 C C . PRO B 1 54 ? -38.545 7.731 3.802 1.00 83.13 397 PRO B C 1
ATOM 1421 O O . PRO B 1 54 ? -39.225 7.787 2.774 1.00 85.52 397 PRO B O 1
ATOM 1425 N N . ASP B 1 55 ? -37.821 6.670 4.156 1.00 80.13 398 ASP B N 1
ATOM 1426 C CA . ASP B 1 55 ? -37.358 5.637 3.210 1.00 79.22 398 ASP B CA 1
ATOM 1427 C C . ASP B 1 55 ? -35.830 5.667 3.153 1.00 76.39 398 ASP B C 1
ATOM 1428 O O . ASP B 1 55 ? -35.197 4.634 2.899 1.00 69.67 398 ASP B O 1
ATOM 1433 N N . LYS B 1 56 ? -35.251 6.851 3.395 1.00 71.74 399 LYS B N 1
ATOM 1434 C CA . LYS B 1 56 ? -33.809 7.049 3.268 1.00 63.12 399 LYS B CA 1
ATOM 1435 C C . LYS B 1 56 ? -33.011 6.106 4.151 1.00 57.46 399 LYS B C 1
ATOM 1436 O O . LYS B 1 56 ? -33.222 6.012 5.361 1.00 53.61 399 LYS B O 1
ATOM 1442 N N . VAL B 1 57 ? -32.124 5.367 3.505 1.00 52.03 400 VAL B N 1
ATOM 1443 C CA . VAL B 1 57 ? -31.128 4.608 4.214 1.00 47.86 400 VAL B CA 1
ATOM 1444 C C . VAL B 1 57 ? -29.812 5.365 4.043 1.00 43.55 400 VAL B C 1
ATOM 1445 O O . VAL B 1 57 ? -29.317 5.538 2.929 1.00 41.38 400 VAL B O 1
ATOM 1449 N N . LEU B 1 58 ? -29.254 5.816 5.154 1.00 39.06 401 LEU B N 1
ATOM 1450 C CA . LEU B 1 58 ? -27.992 6.525 5.121 1.00 35.75 401 LEU B CA 1
ATOM 1451 C C . LEU B 1 58 ? -26.873 5.546 4.829 1.00 34.66 401 LEU B C 1
ATOM 1452 O O . LEU B 1 58 ? -26.854 4.429 5.371 1.00 35.61 401 LEU B O 1
ATOM 1457 N N . VAL B 1 59 ? -25.952 5.954 3.972 1.00 30.75 402 VAL B N 1
ATOM 1458 C CA . VAL B 1 59 ? -24.702 5.232 3.810 1.00 31.30 402 VAL B CA 1
ATOM 1459 C C . VAL B 1 59 ? -23.556 6.245 3.735 1.00 31.15 402 VAL B C 1
ATOM 1460 O O . VAL B 1 59 ? -23.340 6.884 2.703 1.00 31.48 402 VAL B O 1
ATOM 1464 N N . PRO B 1 60 ? -22.892 6.477 4.891 1.00 30.96 403 PRO B N 1
ATOM 1465 C CA . PRO B 1 60 ? -21.753 7.396 5.041 1.00 30.21 403 PRO B CA 1
ATOM 1466 C C . PRO B 1 60 ? -20.686 7.112 4.006 1.00 32.09 403 PRO B C 1
ATOM 1467 O O . PRO B 1 60 ? -20.282 5.959 3.823 1.00 32.24 403 PRO B O 1
ATOM 1471 N N . GLY B 1 61 ? -20.254 8.151 3.300 1.00 31.00 404 GLY B N 1
ATOM 1472 C CA . GLY B 1 61 ? -19.259 7.962 2.265 1.00 30.76 404 GLY B CA 1
ATOM 1473 C C . GLY B 1 61 ? -19.834 7.744 0.889 1.00 31.77 404 GLY B C 1
ATOM 1474 O O . GLY B 1 61 ? -19.092 7.777 -0.086 1.00 35.58 404 GLY B O 1
ATOM 1475 N N . VAL B 1 62 ? -21.135 7.483 0.785 1.00 31.31 405 VAL B N 1
ATOM 1476 C CA . VAL B 1 62 ? -21.764 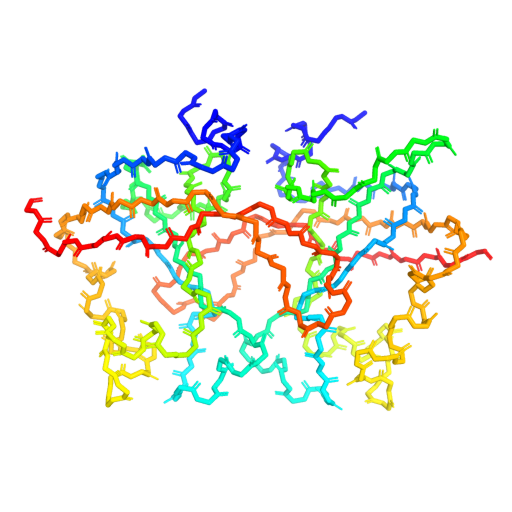7.453 -0.537 1.00 31.81 405 VAL B CA 1
ATOM 1477 C C . VAL B 1 62 ? -22.958 8.393 -0.641 1.00 31.96 405 VAL B C 1
ATOM 1478 O O . VAL B 1 62 ? -23.187 8.994 -1.673 1.00 34.34 405 VAL B O 1
ATOM 1482 N N . ASN B 1 63 ? -23.634 8.586 0.479 1.00 32.31 406 ASN B N 1
ATOM 1483 C CA . ASN B 1 63 ? -24.956 9.181 0.553 1.00 31.88 406 ASN B CA 1
ATOM 1484 C C . ASN B 1 63 ? -24.951 10.471 1.328 1.00 29.82 406 ASN B C 1
ATOM 1485 O O . ASN B 1 63 ? -25.855 11.282 1.218 1.00 28.04 406 ASN B O 1
ATOM 1490 N N . CYS B 1 64 ? -23.952 10.576 2.195 1.00 28.06 407 CYS B N 1
ATOM 1491 C CA . CYS B 1 64 ? -23.870 11.574 3.217 1.00 27.80 407 CYS B CA 1
ATOM 1492 C C . CYS B 1 64 ? -22.446 11.468 3.702 1.00 27.81 407 CYS B C 1
ATOM 1493 O O . CYS B 1 64 ? -21.721 10.547 3.319 1.00 26.93 407 CYS B O 1
ATOM 1496 N N . ILE B 1 65 ? -22.019 12.402 4.535 1.00 28.51 408 ILE B N 1
ATOM 1497 C CA . ILE B 1 65 ? -20.772 12.166 5.221 1.00 29.34 408 ILE B CA 1
ATOM 1498 C C . ILE B 1 65 ? -20.984 12.112 6.722 1.00 28.73 408 ILE B C 1
ATOM 1499 O O . ILE B 1 65 ? -21.890 12.778 7.276 1.00 28.60 408 ILE B O 1
ATOM 1504 N N . GLU B 1 66 ? -20.148 11.289 7.350 1.00 27.27 409 GLU B N 1
ATOM 1505 C CA . GLU B 1 66 ? -19.990 11.217 8.789 1.00 26.91 409 GLU B CA 1
ATOM 1506 C C . GLU B 1 66 ? -19.071 12.366 9.271 1.00 24.83 409 GLU B C 1
ATOM 1507 O O . GLU B 1 66 ? -18.003 12.594 8.734 1.00 23.78 409 GLU B O 1
ATOM 1513 N N . ILE B 1 67 ? -19.493 13.082 10.297 1.00 25.25 410 ILE B N 1
ATOM 1514 C CA . ILE B 1 67 ? -18.684 14.153 10.876 1.00 24.53 410 ILE B CA 1
ATOM 1515 C C . ILE B 1 67 ? -18.504 13.842 12.362 1.00 25.40 410 ILE B C 1
ATOM 1516 O O . ILE B 1 67 ? -19.488 13.716 13.103 1.00 26.06 410 ILE B O 1
ATOM 1521 N N . VAL B 1 68 ? -17.251 13.709 12.788 1.00 25.54 411 VAL B N 1
ATOM 1522 C CA . VAL B 1 68 ? -16.958 13.434 14.170 1.00 26.79 411 VAL B CA 1
ATOM 1523 C C . VAL B 1 68 ? -16.724 14.734 14.912 1.00 26.38 411 VAL B C 1
ATOM 1524 O O . VAL B 1 68 ? -16.086 15.667 14.375 1.00 24.60 411 VAL B O 1
ATOM 1528 N N . ILE B 1 69 ? -17.312 14.804 16.111 1.00 27.13 412 ILE B N 1
ATOM 1529 C CA . ILE B 1 69 ? -16.964 15.783 17.152 1.00 28.15 412 ILE B CA 1
ATOM 1530 C C . ILE B 1 69 ? -16.074 14.979 18.099 1.00 29.47 412 ILE B C 1
ATOM 1531 O O . ILE B 1 69 ? -16.573 14.195 18.905 1.00 31.55 412 ILE B O 1
ATOM 1536 N N . PRO B 1 70 ? -14.751 15.140 17.980 1.00 31.01 413 PRO B N 1
ATOM 1537 C CA . PRO B 1 70 ? -13.760 14.209 18.572 1.00 32.88 413 PRO B CA 1
ATOM 1538 C C . PRO B 1 70 ? -13.574 14.153 20.111 1.00 36.21 413 PRO B C 1
ATOM 1539 O O . PRO B 1 70 ? -13.166 13.105 20.632 1.00 39.97 413 PRO B O 1
ATOM 1543 N N . THR B 1 71 ? -13.836 15.235 20.839 1.00 35.34 414 THR B N 1
ATOM 1544 C CA . THR B 1 71 ? -13.635 15.209 22.302 1.00 35.36 414 THR B CA 1
ATOM 1545 C C . THR B 1 71 ? -14.890 15.730 23.020 1.00 33.94 414 THR B C 1
ATOM 1546 O O . THR B 1 71 ? -15.690 16.473 22.432 1.00 31.91 414 THR B O 1
ATOM 1550 N N . ARG B 1 72 ? -15.059 15.344 24.284 1.00 33.45 415 ARG B N 1
ATOM 1551 C CA . ARG B 1 72 ? -16.116 15.921 25.146 1.00 34.22 415 ARG B CA 1
ATOM 1552 C C . ARG B 1 72 ? -16.053 17.451 25.279 1.00 33.43 415 ARG B C 1
ATOM 1553 O O . ARG B 1 72 ? -17.079 18.125 25.327 1.00 32.77 415 ARG B O 1
ATOM 1561 N N . GLU B 1 73 ? -14.837 17.980 25.310 1.00 34.32 416 GLU B N 1
ATOM 1562 C CA . GLU B 1 73 ? -14.599 19.401 25.433 1.00 36.12 416 GLU B CA 1
ATOM 1563 C C . GLU B 1 73 ? -15.151 20.145 24.212 1.00 34.85 416 GLU B C 1
ATOM 1564 O O . GLU B 1 73 ? -15.783 21.195 24.339 1.00 33.90 416 GLU B O 1
ATOM 1570 N N . ARG B 1 74 ? -14.895 19.591 23.034 1.00 33.95 417 ARG B N 1
ATOM 1571 C CA . ARG B 1 74 ? -15.422 20.153 21.807 1.00 34.25 417 ARG B CA 1
ATOM 1572 C C . ARG B 1 74 ? -16.953 20.034 21.728 1.00 31.53 417 ARG B C 1
ATOM 1573 O O . ARG B 1 74 ? -17.623 20.943 21.262 1.00 30.79 417 ARG B O 1
ATOM 1581 N N . ILE B 1 75 ? -17.501 18.919 22.206 1.00 30.99 418 ILE B N 1
ATOM 1582 C CA . ILE B 1 75 ? -18.954 18.749 22.294 1.00 29.28 418 ILE B CA 1
ATOM 1583 C C . ILE B 1 75 ? -19.570 19.846 23.165 1.00 30.06 418 ILE B C 1
ATOM 1584 O O . ILE B 1 75 ? -20.587 20.436 22.798 1.00 30.26 418 ILE B O 1
ATOM 1589 N N . CYS B 1 76 ? -18.945 20.108 24.309 1.00 30.73 419 CYS B N 1
ATOM 1590 C CA . CYS B 1 76 ? -19.417 21.121 25.252 1.00 33.55 419 CYS B CA 1
ATOM 1591 C C . CYS B 1 76 ? -19.368 22.527 24.677 1.00 32.27 419 CYS B C 1
ATOM 1592 O O . CYS B 1 76 ? -20.331 23.285 24.793 1.00 29.95 419 CYS B O 1
ATOM 1595 N N . GLU B 1 77 ? -18.247 22.852 24.047 1.00 33.07 420 GLU B N 1
ATOM 1596 C CA . GLU B 1 77 ? -18.044 24.159 23.428 1.00 35.44 420 GLU B CA 1
ATOM 1597 C C . GLU B 1 77 ? -19.177 24.498 22.463 1.00 34.50 420 GLU B C 1
ATOM 1598 O O . GLU B 1 77 ? -19.681 25.633 22.459 1.00 35.45 420 GLU B O 1
ATOM 1604 N N . LEU B 1 78 ? -19.563 23.504 21.659 1.00 31.73 421 LEU B N 1
ATOM 1605 C CA . LEU B 1 78 ? -20.555 23.673 20.610 1.00 30.10 421 LEU B CA 1
ATOM 1606 C C . LEU B 1 78 ? -21.966 23.681 21.185 1.00 29.26 421 LEU B C 1
ATOM 1607 O O . LEU B 1 78 ? -22.790 24.537 20.830 1.00 28.12 421 LEU B O 1
ATOM 1612 N N . PHE B 1 79 ? -22.233 22.727 22.071 1.00 28.74 422 PHE B N 1
ATOM 1613 C CA . PHE B 1 79 ? -23.599 22.434 22.502 1.00 29.43 422 PHE B CA 1
ATOM 1614 C C . PHE B 1 79 ? -23.868 22.783 23.952 1.00 30.16 422 PHE B C 1
ATOM 1615 O O . PHE B 1 79 ? -25.017 22.913 24.346 1.00 30.51 422 PHE B O 1
ATOM 1623 N N . GLY B 1 80 ? -22.811 22.917 24.751 1.00 30.67 423 GLY B N 1
ATOM 1624 C CA . GLY B 1 80 ? -22.970 23.182 26.171 1.00 30.62 423 GLY B CA 1
ATOM 1625 C C . GLY B 1 80 ? -23.145 21.888 26.921 1.00 31.17 423 GLY B C 1
ATOM 1626 O O . GLY B 1 80 ? -23.865 21.004 26.460 1.00 30.92 423 GLY B O 1
ATOM 1627 N N . VAL B 1 81 ? -22.499 21.790 28.085 1.00 31.49 424 VAL B N 1
ATOM 1628 C CA . VAL B 1 81 ? -22.579 20.600 28.937 1.00 31.66 424 VAL B CA 1
ATOM 1629 C C . VAL B 1 81 ? -24.019 20.404 29.422 1.00 33.25 424 VAL B C 1
ATOM 1630 O O . VAL B 1 81 ? -24.476 19.271 29.561 1.00 34.68 424 VAL B O 1
ATOM 1634 N N . LEU B 1 82 ? -24.727 21.515 29.638 1.00 33.59 425 LEU B N 1
ATOM 1635 C CA . LEU B 1 82 ? -26.117 21.508 30.120 1.00 34.33 425 LEU B CA 1
ATOM 1636 C C . LEU B 1 82 ? -27.122 20.981 29.092 1.00 34.14 425 LEU B C 1
ATOM 1637 O O . LEU B 1 82 ? -28.253 20.669 29.444 1.00 34.50 425 LEU B O 1
ATOM 1642 N N . ASN B 1 83 ? -26.706 20.897 27.828 1.00 35.63 426 ASN B N 1
ATOM 1643 C CA . ASN B 1 83 ? -27.581 20.449 26.722 1.00 34.69 426 ASN B CA 1
ATOM 1644 C C . ASN B 1 83 ? -27.205 19.099 26.119 1.00 35.21 426 ASN B C 1
ATOM 1645 O O . ASN B 1 83 ? -27.798 18.664 25.127 1.00 34.65 426 ASN B O 1
ATOM 1650 N N . CYS B 1 84 ? -26.237 18.425 26.732 1.00 36.00 427 CYS B N 1
ATOM 1651 C CA . CYS B 1 84 ? -25.692 17.214 26.155 1.00 37.46 427 CYS B CA 1
ATOM 1652 C C . CYS B 1 84 ? -26.553 15.960 26.416 1.00 38.08 427 CYS B C 1
ATOM 1653 O O . CYS B 1 84 ? -26.081 14.979 26.976 1.00 37.92 427 CYS B O 1
ATOM 1656 N N . GLN B 1 85 ? -27.827 16.046 26.027 1.00 37.71 428 GLN B N 1
ATOM 1657 C CA . GLN B 1 85 ? -28.730 14.917 25.920 1.00 39.87 428 GLN B CA 1
ATOM 1658 C C . GLN B 1 85 ? -29.213 14.883 24.455 1.00 38.60 428 GLN B C 1
ATOM 1659 O O . GLN B 1 85 ? -29.284 15.929 23.794 1.00 36.69 428 GLN B O 1
ATOM 1665 N N . SER B 1 86 ? -29.528 13.695 23.941 1.00 37.30 429 SER B N 1
ATOM 1666 C CA . SER B 1 86 ? -29.809 13.554 22.513 1.00 36.81 429 SER B CA 1
ATOM 1667 C C . SER B 1 86 ? -31.049 14.343 22.043 1.00 37.12 429 SER B C 1
ATOM 1668 O O . SER B 1 86 ? -31.027 14.926 20.957 1.00 38.93 429 SER B O 1
ATOM 1671 N N . ASP B 1 87 ? -32.110 14.380 22.846 1.00 35.62 430 ASP B N 1
ATOM 1672 C CA . ASP B 1 87 ? -33.270 15.244 22.545 1.00 37.80 430 ASP B CA 1
ATOM 1673 C C . ASP B 1 87 ? -32.898 16.692 22.353 1.00 36.05 430 ASP B C 1
ATOM 1674 O O . ASP B 1 87 ? -33.406 17.347 21.450 1.00 36.32 430 ASP B O 1
ATOM 1679 N N . LYS B 1 88 ? -32.012 17.190 23.212 1.00 34.43 431 LYS B N 1
ATOM 1680 C CA . LYS B 1 88 ? -31.636 18.589 23.169 1.00 34.35 431 LYS B CA 1
ATOM 1681 C C . LYS B 1 88 ? -30.687 18.901 22.019 1.00 32.44 431 LYS B C 1
ATOM 1682 O O . LYS B 1 88 ? -30.807 19.946 21.412 1.00 32.34 431 LYS B O 1
ATOM 1688 N N . ILE B 1 89 ? -29.763 17.986 21.719 1.00 31.95 432 ILE B N 1
ATOM 1689 C CA . ILE B 1 89 ? -28.806 18.170 20.620 1.00 31.59 432 ILE B CA 1
ATOM 1690 C C . ILE B 1 89 ? -29.588 18.067 19.310 1.00 31.24 432 ILE B C 1
ATOM 1691 O O . ILE B 1 89 ? -29.363 18.838 18.383 1.00 31.94 432 ILE B O 1
ATOM 1696 N N . SER B 1 90 ? -30.525 17.128 19.254 1.00 31.94 433 SER B N 1
ATOM 1697 C CA . SER B 1 90 ? -31.442 17.020 18.123 1.00 33.07 433 SER B CA 1
ATOM 1698 C C . SER B 1 90 ? -32.159 18.356 17.781 1.00 32.61 433 SER B C 1
ATOM 1699 O O . SER B 1 90 ? -32.158 18.782 16.621 1.00 31.23 433 SER B O 1
ATOM 1702 N N . ASP B 1 91 ? -32.756 19.005 18.783 1.00 32.78 434 ASP B N 1
ATOM 1703 C CA . ASP B 1 91 ? -33.404 20.314 18.576 1.00 32.91 434 ASP B CA 1
ATOM 1704 C C . ASP B 1 91 ? -32.390 21.386 18.129 1.00 31.46 434 ASP B C 1
ATOM 1705 O O . ASP B 1 91 ? -32.691 22.216 17.273 1.00 30.83 434 ASP B O 1
ATOM 1710 N N . ILE B 1 92 ? -31.197 21.374 18.721 1.00 30.25 435 ILE B N 1
ATOM 1711 C CA . ILE B 1 92 ? -30.188 22.370 18.398 1.00 30.56 435 ILE B CA 1
ATOM 1712 C C . ILE B 1 92 ? -29.732 22.193 16.959 1.00 30.43 435 ILE B C 1
ATOM 1713 O O . ILE B 1 92 ? -29.489 23.166 16.268 1.00 32.03 435 ILE B O 1
ATOM 1718 N N . LEU B 1 93 ? -29.600 20.945 16.525 1.00 29.86 436 LEU B N 1
ATOM 1719 C CA . LEU B 1 93 ? -29.154 20.631 15.171 1.00 29.57 436 LEU B CA 1
ATOM 1720 C C . LEU B 1 93 ? -30.302 20.647 14.160 1.00 30.04 436 LEU B C 1
ATOM 1721 O O . LEU B 1 93 ? -30.082 20.432 12.961 1.00 29.98 436 LEU B O 1
ATOM 1726 N N . LEU B 1 94 ? -31.519 20.863 14.650 1.00 29.94 437 LEU B N 1
ATOM 1727 C CA . LEU B 1 94 ? -32.705 21.009 13.794 1.00 31.70 437 LEU B CA 1
ATOM 1728 C C . LEU B 1 94 ? -33.027 19.773 12.933 1.00 31.63 437 LEU B C 1
ATOM 1729 O O . LEU B 1 94 ? -33.511 19.911 11.789 1.00 30.78 437 LEU B O 1
ATOM 1734 N N . LEU B 1 95 ? -32.770 18.579 13.482 1.00 31.69 438 LEU B N 1
ATOM 1735 C CA . LEU B 1 95 ? -33.021 17.328 12.764 1.00 33.23 438 LEU B CA 1
ATOM 1736 C C . LEU B 1 95 ? -34.477 17.177 12.343 1.00 34.83 438 LEU B C 1
ATOM 1737 O O . LEU B 1 95 ? -34.748 16.581 11.307 1.00 33.46 438 LEU B O 1
ATOM 1742 N N . GLU B 1 96 ? -35.406 17.721 13.129 1.00 36.90 439 GLU B N 1
ATOM 1743 C CA . GLU B 1 96 ? -36.836 17.567 12.809 1.00 41.18 439 GLU B CA 1
ATOM 1744 C C . GLU B 1 96 ? -37.451 18.799 12.158 1.00 41.73 439 GLU B C 1
ATOM 1745 O O . GLU B 1 96 ? -38.679 18.897 12.025 1.00 44.73 439 GLU B O 1
ATOM 1751 N N . LYS B 1 97 ? -36.598 19.729 11.747 1.00 39.24 440 LYS B N 1
ATOM 1752 C CA . LYS B 1 97 ? -37.063 20.963 11.148 1.00 38.49 440 LYS B CA 1
ATOM 1753 C C . LYS B 1 97 ? -36.495 21.082 9.746 1.00 37.34 440 LYS B C 1
ATOM 1754 O O . LYS B 1 97 ? -35.569 20.356 9.403 1.00 36.96 440 LYS B O 1
ATOM 1760 N N . PRO B 1 98 ? -37.090 21.942 8.902 1.00 38.18 441 PRO B N 1
ATOM 1761 C CA . PRO B 1 98 ? -36.546 22.064 7.532 1.00 35.26 441 PRO B CA 1
ATOM 1762 C C . PRO B 1 98 ? -35.324 22.998 7.410 1.00 34.00 441 PRO B C 1
ATOM 1763 O O . PRO B 1 98 ? -34.666 23.030 6.368 1.00 33.50 441 PRO B O 1
ATOM 1767 N N . ASP B 1 99 ? -35.007 23.712 8.485 1.00 33.49 442 ASP B N 1
ATOM 1768 C CA . ASP B 1 99 ? -33.936 24.689 8.495 1.00 32.85 442 ASP B CA 1
ATOM 1769 C C . ASP B 1 99 ? -32.613 24.126 8.039 1.00 31.60 442 ASP B C 1
ATOM 1770 O O . ASP B 1 99 ? -32.118 23.135 8.572 1.00 31.16 442 ASP B O 1
ATOM 1775 N N . ARG B 1 100 ? -32.024 24.818 7.084 1.00 30.49 443 ARG B N 1
ATOM 1776 C CA . ARG B 1 100 ? -30.774 24.414 6.507 1.00 31.50 443 ARG B CA 1
ATOM 1777 C C . ARG B 1 100 ? -29.567 24.760 7.357 1.00 31.96 443 ARG B C 1
ATOM 1778 O O . ARG B 1 100 ? -29.594 25.686 8.186 1.00 30.70 443 ARG B O 1
ATOM 1786 N N . ILE B 1 101 ? -28.526 23.962 7.163 1.00 30.93 444 ILE B N 1
ATOM 1787 C CA . ILE B 1 101 ? -27.333 24.036 7.970 1.00 30.48 444 ILE B CA 1
ATOM 1788 C C . ILE B 1 101 ? -26.145 24.164 7.050 1.00 28.30 444 ILE B C 1
ATOM 1789 O O . ILE B 1 101 ? -26.133 23.624 5.944 1.00 26.86 444 ILE B O 1
ATOM 1794 N N . SER B 1 102 ? -25.156 24.909 7.515 1.00 28.24 445 SER B N 1
ATOM 1795 C CA . SER B 1 102 ? -23.925 25.050 6.805 1.00 29.09 445 SER B CA 1
ATOM 1796 C C . SER B 1 102 ? -22.774 24.681 7.736 1.00 28.85 445 SER B C 1
ATOM 1797 O O . SER B 1 102 ? -22.724 25.154 8.885 1.00 30.39 445 SER B O 1
ATOM 1800 N N . VAL B 1 103 ? -21.847 23.859 7.249 1.00 27.04 446 VAL B N 1
ATOM 1801 C CA . VAL B 1 103 ? -20.729 23.395 8.074 1.00 27.17 446 VAL B CA 1
ATOM 1802 C C . VAL B 1 103 ? -19.400 23.550 7.327 1.00 29.40 446 VAL B C 1
ATOM 1803 O O . VAL B 1 103 ? -19.336 23.477 6.089 1.00 30.04 446 VAL B O 1
ATOM 1807 N N . GLU B 1 104 ? -18.336 23.780 8.075 1.00 29.57 447 GLU B N 1
ATOM 1808 C CA . GLU B 1 104 ? -17.016 23.582 7.526 1.00 29.89 447 GLU B CA 1
ATOM 1809 C C . GLU B 1 104 ? -16.472 22.364 8.205 1.00 28.35 447 GLU B C 1
ATOM 1810 O O . GLU B 1 104 ?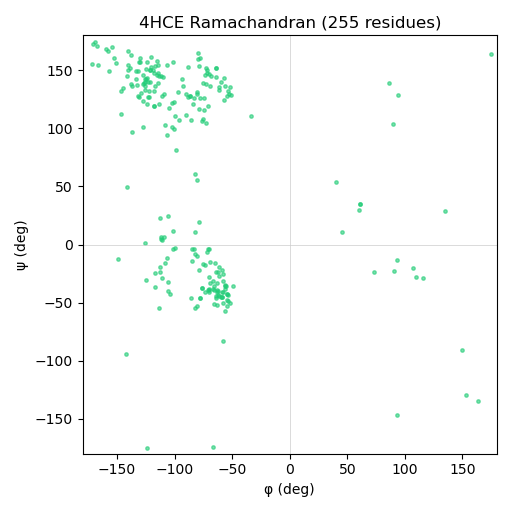 -16.524 22.262 9.422 1.00 30.02 447 GLU B O 1
ATOM 1816 N N . VAL B 1 105 ? -15.967 21.435 7.411 1.00 26.80 448 VAL B N 1
ATOM 1817 C CA . VAL B 1 105 ? -15.422 20.205 7.952 1.00 27.19 448 VAL B CA 1
ATOM 1818 C C . VAL B 1 105 ? -13.954 20.127 7.580 1.00 28.70 448 VAL B C 1
ATOM 1819 O O . VAL B 1 105 ? -13.533 20.666 6.541 1.00 27.51 448 VAL B O 1
ATOM 1823 N N . GLU B 1 106 ? -13.184 19.461 8.443 1.00 28.85 449 GLU B N 1
ATOM 1824 C CA . GLU B 1 106 ? -11.764 19.352 8.265 1.00 29.21 449 GLU B CA 1
ATOM 1825 C C . GLU B 1 106 ? -11.357 17.905 8.380 1.00 28.92 449 GLU B C 1
ATOM 1826 O O . GLU B 1 106 ? -11.721 17.238 9.335 1.00 29.14 449 GLU B O 1
ATOM 1832 N N . ARG B 1 107 ? -10.581 17.446 7.398 1.00 28.02 450 ARG B N 1
ATOM 1833 C CA . ARG B 1 107 ? -10.081 16.099 7.342 1.00 28.99 450 ARG B CA 1
ATOM 1834 C C . ARG B 1 107 ? -8.889 16.017 8.307 1.00 31.18 450 ARG B C 1
ATOM 1835 O O . ARG B 1 107 ? -7.862 16.694 8.101 1.00 30.17 450 ARG B O 1
ATOM 1843 N N . ILE B 1 108 ? -9.018 15.192 9.343 1.00 31.09 451 ILE B N 1
ATOM 1844 C CA . ILE B 1 108 ? -7.963 15.062 10.355 1.00 33.75 451 ILE B CA 1
ATOM 1845 C C . ILE B 1 108 ? -7.525 13.602 10.485 1.00 34.77 451 ILE B C 1
ATOM 1846 O O . ILE B 1 108 ? -8.260 12.681 10.128 1.00 33.81 451 ILE B O 1
ATOM 1851 N N . LEU B 1 109 ? -6.309 13.413 10.977 1.00 37.30 452 LEU B N 1
ATOM 1852 C CA . LEU B 1 109 ? -5.828 12.113 11.382 1.00 39.53 452 LEU B CA 1
ATOM 1853 C C . LEU B 1 109 ? -6.209 11.997 12.842 1.00 43.31 452 LEU B C 1
ATOM 1854 O O . LEU B 1 109 ? -5.705 12.730 13.709 1.00 43.37 452 LEU B O 1
ATOM 1859 N N . TRP B 1 110 ? -7.152 11.107 13.094 1.00 45.71 453 TRP B N 1
ATOM 1860 C CA . TRP B 1 110 ? -7.759 10.993 14.382 1.00 49.83 453 TRP B CA 1
ATOM 1861 C C . TRP B 1 110 ? -7.137 9.809 15.037 1.00 54.54 453 TRP B C 1
ATOM 1862 O O . TRP B 1 110 ? -7.454 8.659 14.723 1.00 54.05 453 TRP B O 1
ATOM 1873 N N . ASP B 1 111 ? -6.195 10.095 15.927 1.00 60.67 454 ASP B N 1
ATOM 1874 C CA . ASP B 1 111 ? -5.393 9.062 16.548 1.00 67.43 454 ASP B CA 1
ATOM 1875 C C . ASP B 1 111 ? -5.803 8.901 18.009 1.00 72.60 4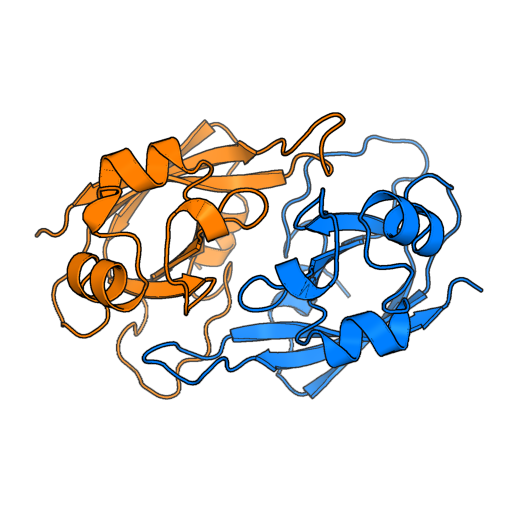54 ASP B C 1
ATOM 1876 O O . ASP B 1 111 ? -5.450 9.711 18.873 1.00 69.72 454 ASP B O 1
ATOM 1881 N N . ASN B 1 112 ? -6.559 7.835 18.254 1.00 77.53 455 ASN B N 1
ATOM 1882 C CA . ASN B 1 112 ? -7.447 7.752 19.411 1.00 82.59 455 ASN B CA 1
ATOM 1883 C C . ASN B 1 112 ? -6.818 7.903 20.785 1.00 84.65 455 ASN B C 1
ATOM 1884 O O . ASN B 1 112 ? -6.816 8.999 21.352 1.00 87.05 455 ASN B O 1
ATOM 1889 N N . ASP B 1 113 ? -6.278 6.805 21.303 1.00 86.41 456 ASP B N 1
ATOM 1890 C CA . ASP B 1 113 ? -6.170 6.633 22.742 1.00 92.19 456 ASP B CA 1
ATOM 1891 C C . ASP B 1 113 ? -4.758 6.606 23.323 1.00 98.99 456 ASP B C 1
ATOM 1892 O O . ASP B 1 113 ? -4.459 7.362 24.252 1.00 103.36 456 ASP B O 1
ATOM 1897 N N . LYS B 1 114 ? -3.909 5.721 22.804 1.00 101.85 457 LYS B N 1
ATOM 1898 C CA . LYS B 1 114 ? -2.548 5.561 23.313 1.00 107.15 457 LYS B CA 1
ATOM 1899 C C . LYS B 1 114 ? -1.619 5.306 22.130 1.00 113.39 457 LYS B C 1
ATOM 1900 O O . LYS B 1 114 ? -1.152 6.251 21.483 1.00 114.76 457 LYS B O 1
ATOM 1906 N N . THR B 1 115 ? -1.373 4.026 21.842 1.00 118.90 458 THR B N 1
ATOM 1907 C CA . THR B 1 115 ? -0.636 3.611 20.643 1.00 121.34 458 THR B CA 1
ATOM 1908 C C . THR B 1 115 ? -1.551 3.653 19.401 1.00 120.52 458 THR B C 1
ATOM 1909 O O . THR B 1 115 ? -1.250 3.022 18.380 1.00 125.27 458 THR B O 1
ATOM 1913 N N . ALA B 1 116 ? -2.662 4.395 19.507 1.00 113.62 459 ALA B N 1
ATOM 1914 C CA . ALA B 1 116 ? -3.649 4.572 18.427 1.00 102.97 459 ALA B CA 1
ATOM 1915 C C . ALA B 1 116 ? -4.822 3.575 18.478 1.00 96.54 459 ALA B C 1
ATOM 1916 O O . ALA B 1 116 ? -5.271 3.184 19.558 1.00 91.79 459 ALA B O 1
ATOM 1918 N N . SER B 1 117 ? -5.321 3.195 17.300 1.00 93.91 460 SER B N 1
ATOM 1919 C CA . SER B 1 117 ? -6.436 2.255 17.165 1.00 88.94 460 SER B CA 1
ATOM 1920 C C . SER B 1 117 ? -6.405 1.378 15.894 1.00 85.71 460 SER B C 1
ATOM 1921 O O . SER B 1 117 ? -7.180 0.427 15.810 1.00 94.13 460 SER B O 1
ATOM 1924 N N . PRO B 1 118 ? -5.549 1.688 14.891 1.00 80.24 461 PRO B N 1
ATOM 1925 C CA . PRO B 1 118 ? -4.659 2.820 14.605 1.00 74.86 461 PRO B CA 1
ATOM 1926 C C . PRO B 1 118 ? -5.406 4.139 14.321 1.00 69.20 461 PRO B C 1
ATOM 1927 O O . PRO B 1 118 ? -6.641 4.199 14.451 1.00 66.46 461 PRO B O 1
ATOM 1931 N N . GLY B 1 119 ? -4.657 5.179 13.943 1.00 60.91 462 GLY B N 1
ATOM 1932 C CA . GLY B 1 119 ? -5.243 6.441 13.503 1.00 54.96 462 GLY B CA 1
ATOM 1933 C C . GLY B 1 119 ? -6.041 6.254 12.223 1.00 50.54 462 GLY B C 1
ATOM 1934 O O . GLY B 1 119 ? -5.688 5.438 11.372 1.00 50.71 462 GLY B O 1
ATOM 1935 N N . MET B 1 120 ? -7.144 6.977 12.093 1.00 46.29 463 MET B N 1
ATOM 1936 C CA . MET B 1 120 ? -7.879 6.956 10.829 1.00 45.75 463 MET B CA 1
ATOM 1937 C C . MET B 1 120 ? -8.180 8.355 10.342 1.00 40.52 463 MET B C 1
ATOM 1938 O O . MET B 1 120 ? -8.102 9.303 11.110 1.00 40.26 463 MET B O 1
ATOM 1943 N N . ALA B 1 121 ? -8.478 8.493 9.055 1.00 38.42 464 ALA B N 1
ATOM 1944 C CA . ALA B 1 121 ? -8.842 9.811 8.515 1.00 36.03 464 ALA B CA 1
ATOM 1945 C C . ALA B 1 121 ? -10.338 9.960 8.683 1.00 33.76 464 ALA B C 1
ATOM 1946 O O . ALA B 1 121 ? -11.086 9.092 8.292 1.00 34.90 464 ALA B O 1
ATOM 1948 N N . VAL B 1 122 ? -10.762 11.054 9.297 1.00 31.88 465 VAL B N 1
ATOM 1949 C CA . VAL B 1 122 ? -12.177 11.322 9.486 1.00 30.16 465 VAL B CA 1
ATOM 1950 C C . VAL B 1 122 ? -12.396 12.800 9.201 1.00 30.04 465 VAL B C 1
ATOM 1951 O O . VAL B 1 122 ? -11.432 13.582 9.165 1.00 27.42 465 VAL B O 1
ATOM 1955 N N . TRP B 1 123 ? -13.662 13.161 8.980 1.00 27.46 466 TRP B N 1
ATOM 1956 C CA . TRP B 1 123 ? -14.082 14.541 8.951 1.00 27.09 466 TRP B CA 1
ATOM 1957 C C . TRP B 1 123 ? -14.405 15.014 10.346 1.00 28.23 466 TRP B C 1
ATOM 1958 O O . TRP B 1 123 ? -15.195 14.389 11.062 1.00 27.90 466 TRP B O 1
ATOM 1969 N N . SER B 1 124 ? -13.817 16.122 10.767 1.00 28.74 467 SER B N 1
ATOM 1970 C CA . SER B 1 124 ? -14.241 16.703 12.027 1.00 30.36 467 SER B CA 1
ATOM 1971 C C . SER B 1 124 ? -14.901 18.057 11.847 1.00 28.74 467 SER B C 1
ATOM 1972 O O . SER B 1 124 ? -14.613 18.753 10.888 1.00 28.52 467 SER B O 1
ATOM 1975 N N . LEU B 1 125 ? -15.757 18.432 12.791 1.00 28.45 468 LEU B N 1
ATOM 1976 C CA . LEU B 1 125 ? -16.500 19.666 12.685 1.00 29.27 468 LEU B CA 1
ATOM 1977 C C . LEU B 1 125 ? -15.646 20.879 12.979 1.00 31.98 468 LEU B C 1
ATOM 1978 O O . LEU B 1 125 ? -15.272 21.115 14.116 1.00 33.52 468 LEU B O 1
ATOM 1983 N N . LYS B 1 126 ? -15.326 21.645 11.941 1.00 34.24 469 LYS B N 1
ATOM 1984 C CA . LYS B 1 126 ? -14.580 22.881 12.114 1.00 34.28 469 LYS B CA 1
ATOM 1985 C C . LYS B 1 126 ? -15.510 24.032 12.520 1.00 35.14 469 LYS B C 1
ATOM 1986 O O . LYS B 1 126 ? -15.267 24.724 13.498 1.00 37.34 469 LYS B O 1
ATOM 1992 N N . ASN B 1 127 ? -16.547 24.254 11.725 1.00 34.12 470 ASN B N 1
ATOM 1993 C CA . ASN B 1 127 ? -17.520 25.299 11.986 1.00 34.28 470 ASN B CA 1
ATOM 1994 C C . ASN B 1 127 ? -18.901 24.812 11.653 1.00 31.73 470 ASN B C 1
ATOM 1995 O O . ASN B 1 127 ? -19.068 23.930 10.816 1.00 29.00 470 ASN B O 1
ATOM 2000 N N . ILE B 1 128 ? -19.883 25.415 12.307 1.00 30.97 471 ILE B N 1
ATOM 2001 C CA . ILE B 1 128 ? -21.286 25.113 12.057 1.00 31.34 471 ILE B CA 1
ATOM 2002 C C . ILE B 1 128 ? -22.131 26.355 12.250 1.00 32.61 471 ILE B C 1
ATOM 2003 O O . ILE B 1 128 ? -22.021 27.075 13.255 1.00 29.65 471 ILE B O 1
ATOM 2008 N N . SER B 1 129 ? -22.979 26.581 11.260 1.00 34.57 472 SER B N 1
ATOM 2009 C CA . SER B 1 129 ? -23.956 27.611 11.337 1.00 37.94 472 SER B CA 1
ATOM 2010 C C . SER B 1 129 ? -25.330 27.005 11.128 1.00 42.79 472 SER B C 1
ATOM 2011 O O . SER B 1 129 ? -25.587 26.285 10.144 1.00 41.83 472 SER B O 1
ATOM 2014 N N . THR B 1 130 ? -26.189 27.312 12.094 1.00 48.84 473 THR B N 1
ATOM 2015 C CA . THR B 1 130 ? -27.599 26.937 12.140 1.00 55.50 473 THR B CA 1
ATOM 2016 C C . THR B 1 130 ? -28.421 27.917 11.288 1.00 59.13 473 THR B C 1
ATOM 2017 O O . THR B 1 130 ? -29.651 27.921 11.319 1.00 58.84 473 THR B O 1
ATOM 2021 N N . ASP B 1 131 ? -27.696 28.736 10.527 1.00 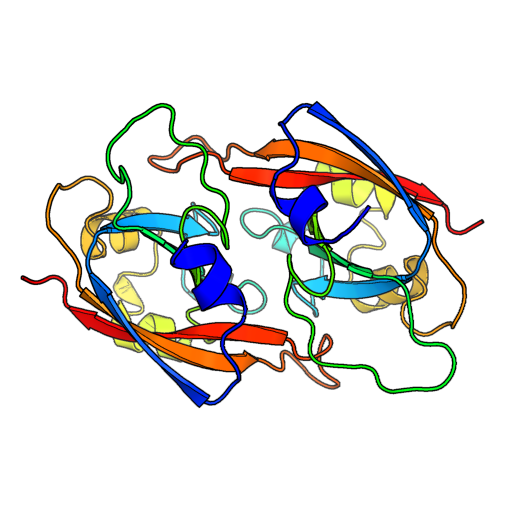64.75 474 ASP B N 1
ATOM 2022 C CA . ASP B 1 131 ? -28.213 29.541 9.425 1.00 68.17 474 ASP B CA 1
ATOM 2023 C C . ASP B 1 131 ? -27.403 29.164 8.179 1.00 72.72 474 ASP B C 1
ATOM 2024 O O . ASP B 1 131 ? -26.646 28.197 8.210 1.00 74.82 474 ASP B O 1
ATOM 2029 N N . THR B 1 132 ? -27.623 29.832 7.052 1.00 60.48 475 THR B N 1
ATOM 2030 C CA . THR B 1 132 ? -28.903 30.406 6.727 1.00 56.94 475 THR B CA 1
ATOM 2031 C C . THR B 1 132 ? -29.256 29.672 5.449 1.00 57.81 475 THR B C 1
ATOM 2032 O O . THR B 1 132 ? -28.858 28.519 5.285 1.00 48.02 475 THR B O 1
#

Solvent-accessible surface area: 12986 Å² total; per-residue (Å²): 137,60,61,112,121,9,27,100,24,82,78,45,30,61,49,194,23,99,0,7,0,26,2,7,4,1,24,64,7,56,39,25,105,45,10,123,76,10,10,0,8,0,4,6,13,115,70,57,124,146,96,108,94,90,64,14,24,44,28,50,60,0,5,46,0,0,1,40,74,80,144,61,1,36,131,57,11,22,85,149,51,0,52,8,102,97,0,19,102,71,5,25,37,154,125,120,75,142,2,28,4,22,0,55,16,36,91,32,60,23,84,164,58,58,25,17,4,7,9,10,8,11,2,90,82,49,53,75,148,124,69,6,55,119,21,16,107,23,82,82,48,30,76,67,179,26,65,0,17,0,11,2,12,6,2,18,75,6,70,38,28,109,50,9,128,68,12,10,0,10,0,11,1,2,96,97,121,23,124,42,121,127,46,51,3,25,46,21,26,45,0,2,45,0,0,1,41,74,93,144,56,2,34,128,51,10,24,87,154,54,4,62,7,92,97,0,14,90,67,1,22,31,129,107,114,66,101,0,28,2,35,0,53,12,42,87,26,67,38,68,172,143,17,16,32,0,4,9,8,7,10,6,88,77,50,49,67,87,149

Organism: Saccharomyces cerevisiae (strain ATCC 204508 / S288c) (NCBI:txid559292)